Protein AF-0000000080758785 (afdb_homodimer)

InterPro domains:
  IPR012504 Spore protein YabP [PIRSF011576] (9-96)
  IPR012504 Spore protein YabP [TIGR02892] (13-96)
  IPR022476 Spore protein YabP/YqfC [PF07873] (11-83)
  IPR038705 YabP superfamily [G3DSA:2.60.40.2000] (22-78)

Sequence (192 aa):
MVDDKKVQKTGMHSLILENRERLTVTGVVDVESFNDEMVVADTEMGLLIIRGEDLHINKLSVESSELSIEGYIASLEYSDKDGRSKGMSFFAKMFRMVDDKKVQKTGMHSLILENRERLTVTGVVDVESFNDEMVVADTEMGLLIIRGEDLHINKLSVESSELSIEGYIASLEYSDKDGRSKGMSFFAKMFR

Radius of gyration: 20.47 Å; Cα contacts (8 Å, |Δi|>4): 434; chains: 2; bounding box: 55×64×72 Å

pLDDT: mean 80.49, std 25.81, range [27.47, 98.75]

Organism: Acetivibrio thermocellus (strain ATCC 27405 / DSM 1237 / JCM 9322 / NBRC 103400 / NCIMB 10682 / NRRL B-4536 / VPI 7372) (NCBI:txid203119)

Nearest PDB structures (foldseek):
  3ipf-assembly3_B  TM=9.496E-01  e=1.935E-05  Desulfitobacterium hafniense Y51
  3ipf-assembly2_A  TM=9.539E-01  e=3.165E-05  Desulfitobacterium hafniense Y51
  5ked-assembly1_D  TM=3.560E-01  e=6.245E+00  Klebsiella pneumoniae
  5kec-assembly3_A  TM=3.425E-01  e=6.967E+00  Klebsiella pneumoniae
  3ipf-assembly3_B  TM=9.498E-01  e=1.414E-05  Desulfitobacterium hafniense Y51

Foldseek 3Di:
DPPPVVVVCVWDWDWDADPQFKIKTAQWQAWDDDDQAWTWTQGPQAIKIWGAGGKDWDDADNPRRMTMIGHRTDDIDGDHVCVVPPVVPDVPPPVD/DPPPVVPVCVWDWDWDADPQFKIKTAQWQAWDDDDQAWTWTQGPQAIKIWGAGRKDWDDQDNPRRMTMIGHRTDDIDGDHVCVVPCVVPDVPPPVD

Solvent-accessible surface area (backbone atoms only — not comparable to full-atom values): 10345 Å² total; per-residue (Å²): 131,84,77,72,73,69,73,73,71,71,62,67,35,33,39,39,32,42,68,44,38,36,35,40,35,34,26,39,76,46,74,78,48,71,50,43,47,37,37,34,31,36,33,82,86,30,35,36,41,37,33,36,41,66,35,44,78,74,41,77,35,78,91,71,14,33,37,30,37,34,29,43,59,39,33,42,36,56,42,62,73,66,63,69,61,75,68,69,56,75,72,56,62,71,80,102,131,84,78,71,73,68,72,72,72,70,64,67,34,34,40,38,33,43,68,43,38,36,37,40,34,35,25,39,75,44,74,75,48,71,49,43,45,38,37,34,30,34,34,83,85,29,36,36,40,36,33,38,42,68,35,44,78,74,41,77,35,78,90,71,12,32,36,29,38,35,30,43,58,37,34,42,35,55,42,64,73,69,63,70,61,75,71,70,57,77,72,55,62,74,80,102

Structure (mmCIF, N/CA/C/O backbone):
data_AF-0000000080758785-model_v1
#
loop_
_entity.id
_entity.type
_entity.pdbx_description
1 polymer 'Sporulation protein YabP'
#
loop_
_atom_site.group_PDB
_atom_site.id
_atom_site.type_symbol
_atom_site.label_atom_id
_atom_site.label_alt_id
_atom_site.label_comp_id
_atom_site.label_asym_id
_atom_site.label_entity_id
_atom_site.label_seq_id
_atom_site.pdbx_PDB_ins_code
_atom_site.Cartn_x
_atom_site.Cartn_y
_atom_site.Cartn_z
_atom_site.occupancy
_atom_site.B_iso_or_equiv
_atom_site.auth_seq_id
_atom_site.auth_comp_id
_atom_site.auth_asym_id
_atom_site.auth_atom_id
_atom_site.pdbx_PDB_model_num
ATOM 1 N N . MET A 1 1 ? -18.531 -41.312 5.391 1 27.53 1 MET A N 1
ATOM 2 C CA . MET A 1 1 ? -18.219 -40.25 4.438 1 27.53 1 MET A CA 1
ATOM 3 C C . MET A 1 1 ? -17.484 -39.094 5.125 1 27.53 1 MET A C 1
ATOM 5 O O . MET A 1 1 ? -18 -38.531 6.086 1 27.53 1 MET A O 1
ATOM 9 N N . VAL A 1 2 ? -16.172 -39.188 5.27 1 32 2 VAL A N 1
ATOM 10 C CA . VAL A 1 2 ? -15.258 -38.375 6.07 1 32 2 VAL A CA 1
ATOM 11 C C . VAL A 1 2 ? -15.359 -36.906 5.625 1 32 2 VAL A C 1
ATOM 13 O O . VAL A 1 2 ? -15.156 -36.594 4.449 1 32 2 VAL A O 1
ATOM 16 N N . ASP A 1 3 ? -16.297 -36.125 6.141 1 32.41 3 ASP A N 1
ATOM 17 C CA . ASP A 1 3 ? -16.547 -34.688 5.973 1 32.41 3 ASP A CA 1
ATOM 18 C C . ASP A 1 3 ? -15.242 -33.906 6.039 1 32.41 3 ASP A C 1
ATOM 20 O O . ASP A 1 3 ? -14.648 -33.75 7.109 1 32.41 3 ASP A O 1
ATOM 24 N N . ASP A 1 4 ? -14.305 -34.188 5.148 1 30.8 4 ASP A N 1
ATOM 25 C CA . ASP A 1 4 ? -13.117 -33.344 4.992 1 30.8 4 ASP A CA 1
ATOM 26 C C . ASP A 1 4 ? -13.5 -31.859 4.996 1 30.8 4 ASP A C 1
ATOM 28 O O . ASP A 1 4 ? -14.156 -31.375 4.074 1 30.8 4 ASP A O 1
ATOM 32 N N . LYS A 1 5 ? -14.086 -31.312 6.027 1 34.31 5 LYS A N 1
ATOM 33 C CA . LYS A 1 5 ? -14.188 -29.875 6.223 1 34.31 5 LYS A CA 1
ATOM 34 C C . LYS A 1 5 ? -12.938 -29.156 5.715 1 34.31 5 LYS A C 1
ATOM 36 O O . LYS A 1 5 ? -11.867 -29.281 6.305 1 34.31 5 LYS A O 1
ATOM 41 N N . LYS A 1 6 ? -12.648 -29.234 4.43 1 34.62 6 LYS A N 1
ATOM 42 C CA . LYS A 1 6 ? -11.625 -28.391 3.83 1 34.62 6 LYS A CA 1
ATOM 43 C C . LYS A 1 6 ? -11.609 -27 4.477 1 34.62 6 LYS A C 1
ATOM 45 O O . LYS A 1 6 ? -12.648 -26.344 4.547 1 34.62 6 LYS A O 1
ATOM 50 N N . VAL A 1 7 ? -10.953 -26.844 5.566 1 36.47 7 VAL A N 1
ATOM 51 C CA . VAL A 1 7 ? -10.664 -25.531 6.125 1 36.47 7 VAL A CA 1
ATOM 52 C C . VAL A 1 7 ? -10.531 -24.516 5 1 36.47 7 VAL A C 1
ATOM 54 O O . VAL A 1 7 ? -9.656 -24.625 4.145 1 36.47 7 VAL A O 1
ATOM 57 N N . GLN A 1 8 ? -11.555 -24.312 4.211 1 38.81 8 GLN A N 1
ATOM 58 C CA . GLN A 1 8 ? -11.5 -23.156 3.318 1 38.81 8 GLN A CA 1
ATOM 59 C C . GLN A 1 8 ? -10.594 -22.062 3.885 1 38.81 8 GLN A C 1
ATOM 61 O O . GLN A 1 8 ? -10.914 -21.453 4.91 1 38.81 8 GLN A O 1
ATOM 66 N N . LYS A 1 9 ? -9.375 -22.312 4.168 1 41.84 9 LYS A N 1
ATOM 67 C CA . LYS A 1 9 ? -8.367 -21.344 4.559 1 41.84 9 LYS A CA 1
ATOM 68 C C . LYS A 1 9 ? -8.625 -19.984 3.904 1 41.84 9 LYS A C 1
ATOM 70 O O . LYS A 1 9 ? -8.43 -19.828 2.697 1 41.84 9 LYS A O 1
ATOM 75 N N . THR A 1 10 ? -9.766 -19.484 3.832 1 48.53 10 THR A N 1
ATOM 76 C CA . THR A 1 10 ? -10.156 -18.203 3.273 1 48.53 10 THR A CA 1
ATOM 77 C C . THR A 1 10 ? -9.109 -17.141 3.588 1 48.53 10 THR A C 1
ATOM 79 O O . THR A 1 10 ? -9.109 -16.562 4.68 1 48.53 10 THR A O 1
ATOM 82 N N . GLY A 1 11 ? -7.973 -17.531 3.408 1 59.19 11 GLY A N 1
ATOM 83 C CA . GLY A 1 11 ? -6.922 -16.609 3.816 1 59.19 11 GLY A CA 1
ATOM 84 C C . GLY A 1 11 ? -7.164 -15.18 3.365 1 59.19 11 GLY A C 1
ATOM 85 O O . GLY A 1 11 ? -7.422 -14.938 2.186 1 59.19 11 GLY A O 1
ATOM 86 N N . MET A 1 12 ? -7.559 -14.258 4.242 1 85.88 12 MET A N 1
ATOM 87 C CA . MET A 1 12 ? -7.793 -12.82 4.121 1 85.88 12 MET A CA 1
ATOM 88 C C . MET A 1 12 ? -6.555 -12.109 3.59 1 85.88 12 MET A C 1
ATOM 90 O O . MET A 1 12 ? -5.438 -12.391 4.027 1 85.88 12 MET A O 1
ATOM 94 N N . HIS A 1 13 ? -6.633 -11.516 2.369 1 96.38 13 HIS A N 1
ATOM 95 C CA . HIS A 1 13 ? -5.559 -10.68 1.852 1 96.38 13 HIS A CA 1
ATOM 96 C C . HIS A 1 13 ? -5.457 -9.367 2.633 1 96.38 13 HIS A C 1
ATOM 98 O O . HIS A 1 13 ? -6.469 -8.727 2.908 1 96.38 13 HIS A O 1
ATOM 104 N N . SER A 1 14 ? -4.23 -9.18 3.039 1 98.12 14 SER A N 1
ATOM 105 C CA . SER A 1 14 ? -4.008 -7.906 3.717 1 98.12 14 SER A CA 1
ATOM 106 C C . SER A 1 14 ? -2.582 -7.406 3.498 1 98.12 14 SER A C 1
ATOM 108 O O . SER A 1 14 ? -1.688 -8.188 3.164 1 98.12 14 SER A O 1
ATOM 110 N N . LEU A 1 15 ? -2.404 -6.113 3.531 1 98.62 15 LEU A N 1
ATOM 111 C CA . LEU A 1 15 ? -1.11 -5.438 3.555 1 98.62 15 LEU A CA 1
ATOM 112 C C . LEU A 1 15 ? -0.91 -4.695 4.871 1 98.62 15 LEU A C 1
ATOM 114 O O . LEU A 1 15 ? -1.817 -4.004 5.344 1 98.62 15 LEU A O 1
ATOM 118 N N . ILE A 1 16 ? 0.257 -4.867 5.445 1 98.62 16 ILE A N 1
ATOM 119 C CA . ILE A 1 16 ? 0.665 -4.039 6.574 1 98.62 16 ILE A CA 1
ATOM 120 C C . ILE A 1 16 ? 2.016 -3.393 6.281 1 98.62 16 ILE A C 1
ATOM 122 O O . ILE A 1 16 ? 3.023 -4.086 6.125 1 98.62 16 ILE A O 1
ATOM 126 N N . LEU A 1 17 ? 1.988 -2.125 6.125 1 98.62 17 LEU A N 1
ATOM 127 C CA . LEU A 1 17 ? 3.213 -1.359 5.918 1 98.62 17 LEU A CA 1
ATOM 128 C C . LEU A 1 17 ? 3.549 -0.527 7.152 1 98.62 17 LEU A C 1
ATOM 130 O O . LEU A 1 17 ? 2.715 0.245 7.629 1 98.62 17 LEU A O 1
ATOM 134 N N . GLU A 1 18 ? 4.758 -0.723 7.641 1 97.94 18 GLU A N 1
ATOM 135 C CA . GLU A 1 18 ? 5.211 0.01 8.82 1 97.94 18 GLU A CA 1
ATOM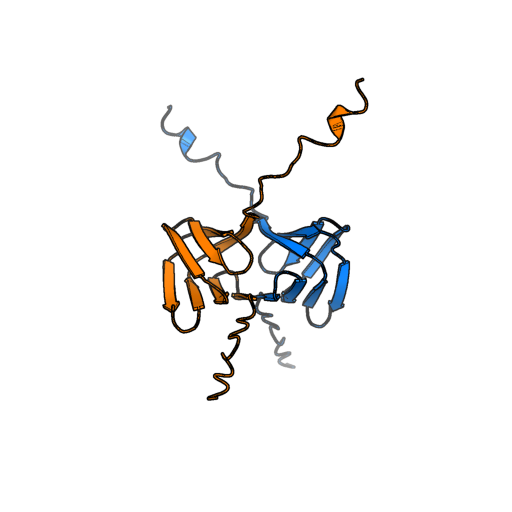 136 C C . GLU A 1 18 ? 6.371 0.941 8.477 1 97.94 18 GLU A C 1
ATOM 138 O O . GLU A 1 18 ? 7.453 0.484 8.109 1 97.94 18 GLU A O 1
ATOM 143 N N . ASN A 1 19 ? 6.16 2.238 8.609 1 96.44 19 ASN A N 1
ATOM 144 C CA . ASN A 1 19 ? 7.141 3.305 8.43 1 96.44 19 ASN A CA 1
ATOM 145 C C . ASN A 1 19 ? 7.801 3.24 7.059 1 96.44 19 ASN A C 1
ATOM 147 O O . ASN A 1 19 ? 8.969 3.598 6.91 1 96.44 19 ASN A O 1
ATOM 151 N N . ARG A 1 20 ? 7.129 2.621 6.16 1 97.56 20 ARG A N 1
ATOM 152 C CA . ARG A 1 20 ? 7.605 2.416 4.797 1 97.56 20 ARG A CA 1
ATOM 153 C C . ARG A 1 20 ? 8.859 1.553 4.777 1 97.56 20 ARG A C 1
ATOM 155 O O . ARG A 1 20 ? 9.633 1.596 3.818 1 97.56 20 ARG A O 1
ATOM 162 N N . GLU A 1 21 ? 9.125 0.8 5.824 1 97.62 21 GLU A N 1
ATOM 163 C CA . GLU A 1 21 ? 10.375 0.047 5.934 1 97.62 21 GLU A CA 1
ATOM 164 C C . GLU A 1 21 ? 10.109 -1.455 5.973 1 97.62 21 GLU A C 1
ATOM 166 O O . GLU A 1 21 ? 11.008 -2.258 5.723 1 97.62 21 GLU A O 1
ATOM 171 N N . ARG A 1 22 ? 9.008 -1.786 6.367 1 98.38 22 ARG A N 1
ATOM 172 C CA . ARG A 1 22 ? 8.625 -3.191 6.477 1 98.38 22 ARG A CA 1
ATOM 173 C C . ARG A 1 22 ? 7.211 -3.42 5.957 1 98.38 22 ARG A C 1
ATOM 175 O O . ARG A 1 22 ? 6.27 -2.762 6.398 1 98.38 22 ARG A O 1
ATOM 182 N N . LEU A 1 23 ? 7.129 -4.363 5.012 1 98.69 23 LEU A N 1
ATOM 183 C CA . LEU A 1 23 ? 5.832 -4.711 4.438 1 98.69 23 LEU A CA 1
ATOM 184 C C . LEU A 1 23 ? 5.516 -6.188 4.664 1 98.69 23 LEU A C 1
ATOM 186 O O . LEU A 1 23 ? 6.367 -7.051 4.434 1 98.69 23 LEU A O 1
ATOM 190 N N . THR A 1 24 ? 4.336 -6.441 5.18 1 98.5 24 THR A N 1
ATOM 191 C CA . THR A 1 24 ? 3.812 -7.797 5.289 1 98.5 24 THR A CA 1
ATOM 192 C C . THR A 1 24 ? 2.588 -7.977 4.395 1 98.5 24 THR A C 1
ATOM 194 O O . THR A 1 24 ? 1.66 -7.168 4.434 1 98.5 24 THR A O 1
ATOM 197 N N . VAL A 1 25 ? 2.662 -8.938 3.562 1 98.25 25 VAL A N 1
ATOM 198 C CA . VAL A 1 25 ? 1.557 -9.258 2.664 1 98.25 25 VAL A CA 1
ATOM 199 C C . VAL A 1 25 ? 1.023 -10.656 2.977 1 98.25 25 VAL A C 1
ATOM 201 O O . VAL A 1 25 ? 1.791 -11.617 3.049 1 98.25 25 VAL A O 1
ATOM 204 N N . THR A 1 26 ? -0.264 -10.766 3.23 1 97.75 26 THR A N 1
ATOM 205 C CA . THR A 1 26 ? -0.878 -12.078 3.389 1 97.75 26 THR A CA 1
ATOM 206 C C . THR A 1 26 ? -1.682 -12.453 2.146 1 97.75 26 THR A C 1
ATOM 208 O O . THR A 1 26 ? -1.981 -11.594 1.312 1 97.75 26 THR A O 1
ATOM 211 N N . GLY A 1 27 ? -2.045 -13.727 2.004 1 96.44 27 GLY A N 1
ATOM 212 C CA . GLY A 1 27 ? -2.764 -14.211 0.835 1 96.44 27 GLY A CA 1
ATOM 213 C C . GLY A 1 27 ? -1.899 -14.273 -0.411 1 96.44 27 GLY A C 1
ATOM 214 O O . GLY A 1 27 ? -2.391 -14.062 -1.523 1 96.44 27 GLY A O 1
ATOM 215 N N . VAL A 1 28 ? -0.621 -14.398 -0.174 1 96.75 28 VAL A N 1
ATOM 216 C CA . VAL A 1 28 ? 0.314 -14.492 -1.29 1 96.75 28 VAL A CA 1
ATOM 217 C C . VAL A 1 28 ? 0.324 -15.922 -1.837 1 96.75 28 VAL A C 1
ATOM 219 O O . VAL A 1 28 ? 0.439 -16.875 -1.076 1 96.75 28 VAL A O 1
ATOM 222 N N . VAL A 1 29 ? 0.122 -16.016 -3.123 1 94.12 29 VAL A N 1
ATOM 223 C CA . VAL A 1 29 ? 0.137 -17.312 -3.811 1 94.12 29 VAL A CA 1
ATOM 224 C C . VAL A 1 29 ? 1.562 -17.656 -4.242 1 94.12 29 VAL A C 1
ATOM 226 O O . VAL A 1 29 ? 2.029 -18.766 -4.035 1 94.12 29 VAL A O 1
ATOM 229 N N . ASP A 1 30 ? 2.23 -16.656 -4.824 1 94.81 30 ASP A N 1
ATOM 230 C CA . ASP A 1 30 ? 3.59 -16.859 -5.316 1 94.81 30 ASP A CA 1
ATOM 231 C C . ASP A 1 30 ? 4.289 -15.523 -5.559 1 94.81 30 ASP A C 1
ATOM 233 O O . ASP A 1 30 ? 3.639 -14.484 -5.656 1 94.81 30 ASP A O 1
ATOM 237 N N . VAL A 1 31 ? 5.602 -15.586 -5.547 1 97.62 31 VAL A N 1
ATOM 238 C CA . VAL A 1 31 ? 6.387 -14.422 -5.941 1 97.62 31 VAL A CA 1
ATOM 239 C C . VAL A 1 31 ? 6.891 -14.594 -7.375 1 97.62 31 VAL A C 1
ATOM 241 O O . VAL A 1 31 ? 7.676 -15.508 -7.652 1 97.62 31 VAL A O 1
ATOM 244 N N . GLU A 1 32 ? 6.469 -13.773 -8.234 1 96.44 32 GLU A N 1
ATOM 245 C CA . GLU A 1 32 ? 6.793 -13.906 -9.648 1 96.44 32 GLU A CA 1
ATOM 246 C C . GLU A 1 32 ? 8.211 -13.422 -9.938 1 96.44 32 GLU A C 1
ATOM 248 O O . GLU A 1 32 ? 8.938 -14.047 -10.711 1 96.44 32 GLU A O 1
ATOM 253 N N . SER A 1 33 ? 8.602 -12.297 -9.406 1 97.69 33 SER A N 1
ATOM 254 C CA . SER A 1 33 ? 9.922 -11.719 -9.609 1 97.69 33 SER A CA 1
ATOM 255 C C . SER A 1 33 ? 10.25 -10.68 -8.539 1 97.69 33 SER A C 1
ATOM 257 O O . SER A 1 33 ? 9.344 -10.133 -7.91 1 97.69 33 SER A O 1
ATOM 259 N N . PHE A 1 34 ? 11.516 -10.555 -8.211 1 97.38 34 PHE A N 1
ATOM 260 C CA . PHE A 1 34 ? 11.914 -9.516 -7.277 1 97.38 34 PHE A CA 1
ATOM 261 C C . PHE A 1 34 ? 13.367 -9.117 -7.504 1 97.38 34 PHE A C 1
ATOM 263 O O . PHE A 1 34 ? 14.18 -9.922 -7.961 1 97.38 34 PHE A O 1
ATOM 270 N N . ASN A 1 35 ? 13.633 -7.879 -7.34 1 98.31 35 ASN A N 1
ATOM 271 C CA . ASN A 1 35 ? 14.953 -7.266 -7.215 1 98.31 35 ASN A CA 1
ATOM 272 C C . ASN A 1 35 ? 14.969 -6.168 -6.152 1 98.31 35 ASN A C 1
ATOM 274 O O . ASN A 1 35 ? 14.016 -6.035 -5.379 1 98.31 35 ASN A O 1
ATOM 278 N N . ASP A 1 36 ? 16.016 -5.445 -6.164 1 98 36 ASP A N 1
ATOM 279 C CA . ASP A 1 36 ? 16.125 -4.496 -5.059 1 98 36 ASP A CA 1
ATOM 280 C C . ASP A 1 36 ? 15.273 -3.258 -5.309 1 98 36 ASP A C 1
ATOM 282 O O . ASP A 1 36 ? 15.195 -2.371 -4.457 1 98 36 ASP A O 1
ATOM 286 N N . GLU A 1 37 ? 14.531 -3.174 -6.414 1 98.5 37 GLU A N 1
ATOM 287 C CA . GLU A 1 37 ? 13.711 -2 -6.703 1 98.5 37 GLU A CA 1
ATOM 288 C C . GLU A 1 37 ? 12.242 -2.381 -6.879 1 98.5 37 GLU A C 1
ATOM 290 O O . GLU A 1 37 ? 11.367 -1.518 -6.848 1 98.5 37 GLU A O 1
ATOM 295 N N . MET A 1 38 ? 12.008 -3.68 -7.098 1 98.69 38 MET A N 1
ATOM 296 C CA . MET A 1 38 ? 10.641 -4.086 -7.418 1 98.69 38 MET A CA 1
ATOM 297 C C . MET A 1 38 ? 10.391 -5.531 -7 1 98.69 38 MET A C 1
ATOM 299 O O . MET A 1 38 ? 11.234 -6.398 -7.219 1 98.69 38 MET A O 1
ATOM 303 N N . VAL A 1 39 ? 9.211 -5.859 -6.418 1 98.62 39 VAL A N 1
ATOM 304 C CA . VAL A 1 39 ? 8.703 -7.199 -6.16 1 98.62 39 VAL A CA 1
ATOM 305 C C . VAL A 1 39 ? 7.344 -7.375 -6.836 1 98.62 39 VAL A C 1
ATOM 307 O O . VAL A 1 39 ? 6.465 -6.52 -6.707 1 98.62 39 VAL A O 1
ATOM 310 N N . VAL A 1 40 ? 7.203 -8.422 -7.59 1 98.31 40 VAL A N 1
ATOM 311 C CA . VAL A 1 40 ? 5.926 -8.781 -8.195 1 98.31 40 VAL A CA 1
ATOM 312 C C . VAL A 1 40 ? 5.395 -10.062 -7.551 1 98.31 40 VAL A C 1
ATOM 314 O O . VAL A 1 40 ? 5.984 -11.133 -7.715 1 98.31 40 VAL A O 1
ATOM 317 N N . ALA A 1 41 ? 4.344 -9.922 -6.887 1 97.69 41 ALA A N 1
ATOM 318 C CA . ALA A 1 41 ? 3.766 -11.047 -6.152 1 97.69 41 ALA A CA 1
ATOM 319 C C . ALA A 1 41 ? 2.357 -11.359 -6.645 1 97.69 41 ALA A C 1
ATOM 321 O O . ALA A 1 41 ? 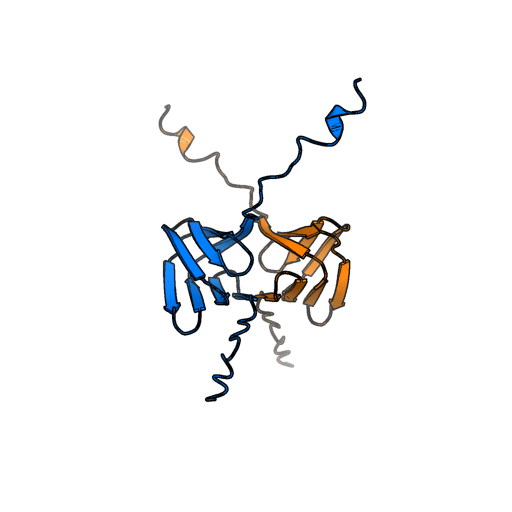1.546 -10.445 -6.844 1 97.69 41 ALA A O 1
ATOM 322 N N . ASP A 1 42 ? 2.121 -12.578 -6.902 1 96.12 42 ASP A N 1
ATOM 323 C CA . ASP A 1 42 ? 0.765 -13.055 -7.156 1 96.12 42 ASP A CA 1
ATOM 324 C C . ASP A 1 42 ? 0.003 -13.273 -5.852 1 96.12 42 ASP A C 1
ATOM 326 O O . ASP A 1 42 ? 0.446 -14.031 -4.984 1 96.12 42 ASP A O 1
ATOM 330 N N . THR A 1 43 ? -1.13 -12.57 -5.711 1 96.25 43 THR A N 1
ATOM 331 C CA . THR A 1 43 ? -1.932 -12.703 -4.5 1 96.25 43 THR A CA 1
ATOM 332 C C . THR A 1 43 ? -3.314 -13.258 -4.824 1 96.25 43 THR A C 1
ATOM 334 O O . THR A 1 43 ? -3.668 -13.414 -5.996 1 96.25 43 THR A O 1
ATOM 337 N N . GLU A 1 44 ? -4.047 -13.523 -3.832 1 93.38 44 GLU A N 1
ATOM 338 C CA . GLU A 1 44 ? -5.418 -14 -4 1 93.38 44 GLU A CA 1
ATOM 339 C C . GLU A 1 44 ? -6.289 -12.945 -4.684 1 93.38 44 GLU A C 1
ATOM 341 O O . GLU A 1 44 ? -7.344 -13.273 -5.23 1 93.38 44 GLU A O 1
ATOM 346 N N . MET A 1 45 ? -5.812 -11.703 -4.656 1 92.69 45 MET A N 1
ATOM 347 C CA . MET A 1 45 ? -6.621 -10.617 -5.211 1 92.69 45 MET A CA 1
ATOM 348 C C . MET A 1 45 ? -5.988 -10.062 -6.48 1 92.69 45 MET A C 1
ATOM 350 O O . MET A 1 45 ? -6.352 -8.977 -6.938 1 92.69 45 MET A O 1
ATOM 354 N N . GLY A 1 46 ? -5.082 -10.695 -7.027 1 92.94 46 GLY A N 1
ATOM 355 C CA . GLY A 1 46 ? -4.418 -10.258 -8.242 1 92.94 46 GLY A CA 1
ATOM 356 C C . GLY A 1 46 ? -2.93 -10.016 -8.062 1 92.94 46 GLY A C 1
ATOM 357 O O . GLY A 1 46 ? -2.371 -10.328 -7.012 1 92.94 46 GLY A O 1
ATOM 358 N N . LEU A 1 47 ? -2.338 -9.578 -9.109 1 97.38 47 LEU A N 1
ATOM 359 C CA . LEU A 1 47 ? -0.91 -9.273 -9.07 1 97.38 47 LEU A CA 1
ATOM 360 C C . LEU A 1 47 ? -0.645 -7.984 -8.305 1 97.38 47 LEU A C 1
ATOM 362 O O . LEU A 1 47 ? -1.309 -6.973 -8.539 1 97.38 47 LEU A O 1
ATOM 366 N N . LEU A 1 48 ? 0.224 -8.07 -7.387 1 97.88 48 LEU A N 1
ATOM 367 C CA . LEU A 1 48 ? 0.659 -6.914 -6.613 1 97.88 48 LEU A CA 1
ATOM 368 C C . LEU A 1 48 ? 2.086 -6.523 -6.98 1 97.88 48 LEU A C 1
ATOM 370 O O . LEU A 1 48 ? 2.996 -7.355 -6.93 1 97.88 48 LEU A O 1
ATOM 374 N N . ILE A 1 49 ? 2.223 -5.27 -7.402 1 98.69 49 ILE A N 1
ATOM 375 C CA . ILE A 1 49 ? 3.537 -4.727 -7.723 1 98.69 49 ILE A CA 1
ATOM 376 C C . ILE A 1 49 ? 4.008 -3.811 -6.594 1 98.69 49 ILE A C 1
ATOM 378 O O . ILE A 1 49 ? 3.352 -2.812 -6.281 1 98.69 49 ILE A O 1
ATOM 382 N N . ILE A 1 50 ? 5.113 -4.176 -5.973 1 98.75 50 ILE A N 1
ATOM 383 C CA . ILE A 1 50 ? 5.73 -3.422 -4.887 1 98.75 50 ILE A CA 1
ATOM 384 C C . ILE A 1 50 ? 7.012 -2.754 -5.387 1 98.75 50 ILE A C 1
ATOM 386 O O . ILE A 1 50 ? 7.918 -3.426 -5.879 1 98.75 50 ILE A O 1
ATOM 390 N N . ARG A 1 51 ? 7.039 -1.439 -5.289 1 98.62 51 ARG A N 1
ATOM 391 C CA . ARG A 1 51 ? 8.234 -0.723 -5.715 1 98.62 51 ARG A CA 1
ATOM 392 C C . ARG A 1 51 ? 8.883 0.009 -4.547 1 98.62 51 ARG A C 1
ATOM 394 O O . ARG A 1 51 ? 8.195 0.42 -3.607 1 98.62 51 ARG A O 1
ATOM 401 N N . GLY A 1 52 ? 10.25 0.135 -4.664 1 98.31 52 GLY A N 1
ATOM 402 C CA . GLY A 1 52 ? 10.977 0.839 -3.615 1 98.31 52 GLY A CA 1
ATOM 403 C C . GLY A 1 52 ? 12.484 0.794 -3.793 1 98.31 52 GLY A C 1
ATOM 404 O O . GLY A 1 52 ? 12.977 0.817 -4.922 1 98.31 52 GLY A O 1
ATOM 405 N N . GLU A 1 53 ? 13.094 1.026 -2.699 1 98.06 53 GLU A N 1
ATOM 406 C CA . GLU A 1 53 ? 14.555 1.007 -2.689 1 98.06 53 GLU A CA 1
ATOM 407 C C . GLU A 1 53 ? 15.086 -0.026 -1.7 1 98.06 53 GLU A C 1
ATOM 409 O O . GLU A 1 53 ? 14.539 -0.177 -0.603 1 98.06 53 GLU A O 1
ATOM 414 N N . ASP A 1 54 ? 16.141 -0.73 -2.188 1 98.25 54 ASP A N 1
ATOM 415 C CA . ASP A 1 54 ? 16.828 -1.714 -1.357 1 98.25 54 ASP A CA 1
ATOM 416 C C . ASP A 1 54 ? 15.859 -2.758 -0.817 1 98.25 54 ASP A C 1
ATOM 418 O O . ASP A 1 54 ? 15.906 -3.1 0.366 1 98.25 54 ASP A O 1
ATOM 422 N N . LEU A 1 55 ? 14.992 -3.191 -1.703 1 98.44 55 LEU A N 1
ATOM 423 C CA . LEU A 1 55 ? 13.992 -4.18 -1.307 1 98.44 55 LEU A CA 1
ATOM 424 C C . LEU A 1 55 ? 14.625 -5.562 -1.162 1 98.44 55 LEU A C 1
ATOM 426 O O . LEU A 1 55 ? 15.469 -5.953 -1.973 1 98.44 55 LEU A O 1
ATOM 430 N N . HIS A 1 56 ? 14.305 -6.27 -0.114 1 97.94 56 HIS A N 1
ATOM 431 C CA . HIS A 1 56 ? 14.688 -7.668 0.024 1 97.94 56 HIS A CA 1
ATOM 432 C C . HIS A 1 56 ? 13.641 -8.445 0.824 1 97.94 56 HIS A C 1
ATOM 434 O O . HIS A 1 56 ? 13.016 -7.895 1.729 1 97.94 56 HIS A O 1
ATOM 440 N N . ILE A 1 57 ? 13.508 -9.641 0.443 1 98.19 57 ILE A N 1
ATOM 441 C CA . ILE A 1 57 ? 12.531 -10.516 1.085 1 98.19 57 ILE A CA 1
ATOM 442 C C . ILE A 1 57 ? 13.102 -11.047 2.396 1 98.19 57 ILE A C 1
ATOM 444 O O . ILE A 1 57 ? 14.172 -11.656 2.412 1 98.19 57 ILE A O 1
ATOM 448 N N . ASN A 1 58 ? 12.383 -10.727 3.389 1 97.19 58 ASN A N 1
ATOM 449 C CA . ASN A 1 58 ? 12.789 -11.195 4.707 1 97.19 58 ASN A CA 1
ATOM 450 C C . ASN A 1 58 ? 12.195 -12.57 5.02 1 97.19 58 ASN A C 1
ATOM 452 O O . ASN A 1 58 ? 12.828 -13.383 5.691 1 97.19 58 ASN A O 1
ATOM 456 N N . LYS A 1 59 ? 10.984 -12.75 4.668 1 95.75 59 LYS A N 1
ATOM 457 C CA . LYS A 1 59 ? 10.273 -13.992 4.949 1 95.75 59 LYS A CA 1
ATOM 458 C C . LYS A 1 59 ? 9.273 -14.312 3.844 1 95.75 59 LYS A C 1
ATOM 460 O O . LYS A 1 59 ? 8.547 -13.43 3.383 1 95.75 59 LYS A O 1
ATOM 465 N N . LEU A 1 60 ? 9.297 -15.492 3.375 1 94.38 60 LEU A N 1
ATOM 466 C CA . LEU A 1 60 ? 8.281 -16.062 2.504 1 94.38 60 LEU A CA 1
ATOM 467 C C . LEU A 1 60 ? 7.773 -17.391 3.066 1 94.38 60 LEU A C 1
ATOM 469 O O . LEU A 1 60 ? 8.555 -18.328 3.275 1 94.38 60 LEU A O 1
ATOM 473 N N . SER A 1 61 ? 6.594 -17.391 3.439 1 93.06 61 SER A N 1
ATOM 474 C CA . SER A 1 61 ? 5.984 -18.609 3.953 1 93.06 61 SER A CA 1
ATOM 475 C C . SER A 1 61 ? 4.84 -19.062 3.057 1 93.06 61 SER A C 1
ATOM 477 O O . SER A 1 61 ? 3.789 -18.422 3 1 93.06 61 SER A O 1
ATOM 479 N N . VAL A 1 62 ? 5.023 -20.172 2.477 1 84.94 62 VAL A N 1
ATOM 480 C CA . VAL A 1 62 ? 4 -20.734 1.603 1 84.94 62 VAL A CA 1
ATOM 481 C C . VAL A 1 62 ? 2.854 -21.297 2.443 1 84.94 62 VAL A C 1
ATOM 483 O O . VAL A 1 62 ? 1.685 -21.156 2.08 1 84.94 62 VAL A O 1
ATOM 486 N N . GLU A 1 63 ? 3.191 -21.844 3.658 1 87.19 63 GLU A N 1
ATOM 487 C CA . GLU A 1 63 ? 2.193 -22.438 4.547 1 87.19 63 GLU A CA 1
ATOM 488 C C . GLU A 1 63 ? 1.22 -21.375 5.059 1 87.19 63 GLU A C 1
ATOM 490 O O . GLU A 1 63 ? 0.008 -21.594 5.082 1 87.19 63 GLU A O 1
ATOM 495 N N . SER A 1 64 ? 1.788 -20.25 5.355 1 89.31 64 SER A N 1
ATOM 496 C CA . SER A 1 64 ? 0.928 -19.203 5.871 1 89.31 64 SER A CA 1
ATOM 497 C C . SER A 1 64 ? 0.572 -18.188 4.785 1 89.31 64 SER A C 1
ATOM 499 O O . SER A 1 64 ? -0.139 -17.219 5.039 1 89.31 64 SER A O 1
ATOM 501 N N . SER A 1 65 ? 1.071 -18.406 3.656 1 94.56 65 SER A N 1
ATOM 502 C CA . SER A 1 65 ? 0.831 -17.5 2.539 1 94.56 65 SER A CA 1
ATOM 503 C C . SER A 1 65 ? 1.206 -16.078 2.898 1 94.56 65 SER A C 1
ATOM 505 O O . SER A 1 65 ? 0.439 -15.141 2.643 1 94.56 65 SER A O 1
ATOM 507 N N . GLU A 1 66 ? 2.25 -15.898 3.568 1 96.5 66 GLU A N 1
ATOM 508 C CA . GLU A 1 66 ? 2.707 -14.594 4.039 1 96.5 66 GLU A CA 1
ATOM 509 C C . GLU A 1 66 ? 4.055 -14.227 3.424 1 96.5 66 GLU A C 1
ATOM 511 O O . GLU A 1 66 ? 4.941 -15.07 3.311 1 96.5 66 GLU A O 1
ATOM 516 N N . LEU A 1 67 ? 4.184 -13.039 3.02 1 98.19 67 LEU A N 1
ATOM 517 C CA . LEU A 1 67 ? 5.406 -12.453 2.484 1 98.19 67 LEU A CA 1
ATOM 518 C C . LEU A 1 67 ? 5.801 -11.211 3.277 1 98.19 67 LEU A C 1
ATOM 520 O O . LEU A 1 67 ? 4.969 -10.336 3.527 1 98.19 67 LEU A O 1
ATOM 524 N N . SER A 1 68 ? 7.039 -11.188 3.75 1 98.5 68 SER A N 1
ATOM 525 C CA . SER A 1 68 ? 7.582 -10.016 4.438 1 98.5 68 SER A CA 1
ATOM 526 C C . SER A 1 68 ? 8.727 -9.398 3.646 1 98.5 68 SER A C 1
ATOM 528 O O . SER A 1 68 ? 9.68 -10.086 3.279 1 98.5 68 SER A O 1
ATOM 530 N N . ILE A 1 69 ? 8.617 -8.164 3.4 1 98.69 69 ILE A N 1
ATOM 531 C CA . ILE A 1 69 ? 9.609 -7.426 2.625 1 98.69 69 ILE A CA 1
ATOM 532 C C . ILE A 1 69 ? 10.18 -6.289 3.469 1 98.69 69 ILE A C 1
ATOM 534 O O . ILE A 1 69 ? 9.438 -5.594 4.172 1 98.69 69 ILE A O 1
ATOM 538 N N . GLU A 1 70 ? 11.492 -6.117 3.426 1 98.62 70 GLU A N 1
ATOM 539 C CA . GLU A 1 70 ? 12.164 -4.969 4.027 1 98.62 70 GLU A CA 1
ATOM 540 C C . GLU A 1 70 ? 12.805 -4.086 2.965 1 98.62 70 GLU A C 1
ATOM 542 O O . GLU A 1 70 ? 13.227 -4.578 1.914 1 98.62 70 GLU A O 1
ATOM 547 N N . GLY A 1 71 ? 12.914 -2.857 3.195 1 98.31 71 GLY A N 1
ATOM 548 C CA . GLY A 1 71 ? 13.398 -1.809 2.314 1 98.31 71 GLY A CA 1
ATOM 549 C C . GLY A 1 71 ? 12.602 -0.523 2.42 1 98.31 71 GLY A C 1
ATOM 550 O O . GLY A 1 71 ? 11.828 -0.341 3.367 1 98.31 71 GLY A O 1
ATOM 551 N N . TYR A 1 72 ? 12.852 0.395 1.562 1 97.75 72 TYR A N 1
ATOM 552 C CA . TYR A 1 72 ? 12.07 1.624 1.532 1 97.75 72 TYR A CA 1
ATOM 553 C C . TYR A 1 72 ? 10.977 1.548 0.472 1 97.75 72 TYR A C 1
ATOM 555 O O . TYR A 1 72 ? 11.258 1.658 -0.725 1 97.75 72 TYR A O 1
ATOM 563 N N . ILE A 1 73 ? 9.742 1.381 0.925 1 98.12 73 ILE A N 1
ATOM 564 C CA . ILE A 1 73 ? 8.617 1.137 0.026 1 98.12 73 ILE A CA 1
ATOM 565 C C . ILE A 1 73 ? 8.141 2.457 -0.57 1 98.12 73 ILE A C 1
ATOM 567 O O . ILE A 1 73 ? 7.898 3.424 0.158 1 98.12 73 ILE A O 1
ATOM 571 N N . ALA A 1 74 ? 8.008 2.467 -1.871 1 98.06 74 ALA A N 1
ATOM 572 C CA . ALA A 1 74 ? 7.582 3.68 -2.564 1 98.06 74 ALA A CA 1
ATOM 573 C C . ALA A 1 74 ? 6.137 3.557 -3.045 1 98.06 74 ALA A C 1
ATOM 575 O O . ALA A 1 74 ? 5.371 4.52 -2.979 1 98.06 74 ALA A O 1
ATOM 576 N N . SER A 1 75 ? 5.773 2.342 -3.479 1 98.5 75 SER A N 1
ATOM 577 C CA . SER A 1 75 ? 4.41 2.199 -3.979 1 98.5 75 SER A CA 1
ATOM 578 C C . SER A 1 75 ? 3.953 0.745 -3.934 1 98.5 75 SER A C 1
ATOM 580 O O . SER A 1 75 ? 4.777 -0.171 -3.971 1 98.5 75 SER A O 1
ATOM 582 N N . LEU A 1 76 ? 2.676 0.502 -3.828 1 98.69 76 LEU A N 1
ATOM 583 C CA . LEU A 1 76 ? 1.931 -0.75 -3.912 1 98.69 76 LEU A CA 1
ATOM 584 C C . LEU A 1 76 ? 0.799 -0.642 -4.93 1 98.69 76 LEU A C 1
ATOM 586 O O . LEU A 1 76 ? -0.088 0.204 -4.789 1 98.69 76 LEU A O 1
ATOM 590 N N . GLU A 1 77 ? 0.847 -1.464 -5.957 1 98.56 77 GLU A N 1
ATOM 591 C CA . GLU A 1 77 ? -0.145 -1.346 -7.023 1 98.56 77 GLU A CA 1
ATOM 592 C C . GLU A 1 77 ? -0.684 -2.715 -7.43 1 98.56 77 GLU A C 1
ATOM 594 O O . GLU A 1 77 ? 0.089 -3.629 -7.723 1 98.56 77 GLU A O 1
ATOM 599 N N . TYR A 1 78 ? -2.014 -2.756 -7.438 1 97.88 78 TYR A N 1
ATOM 600 C CA . TYR A 1 78 ? -2.633 -3.986 -7.918 1 97.88 78 TYR A CA 1
ATOM 601 C C . TYR A 1 78 ? -2.865 -3.928 -9.422 1 97.88 78 TYR A C 1
ATOM 603 O O . TYR A 1 78 ? -3.254 -2.887 -9.953 1 97.88 78 TYR A O 1
ATOM 611 N N . SER A 1 79 ? -2.492 -4.949 -10.07 1 92.25 79 SER A N 1
ATOM 612 C CA . SER A 1 79 ? -2.811 -5.117 -11.484 1 92.25 79 SER A CA 1
ATOM 613 C C . SER A 1 79 ? -3.809 -6.254 -11.695 1 92.25 79 SER A C 1
ATOM 615 O O . SER A 1 79 ? -3.559 -7.391 -11.289 1 92.25 79 SER A O 1
ATOM 617 N N . ASP A 1 80 ? -5.125 -5.824 -11.914 1 73.94 80 ASP A N 1
ATOM 618 C CA . ASP A 1 80 ? -6.137 -6.852 -12.133 1 73.94 80 ASP A CA 1
ATOM 619 C C . ASP A 1 80 ? -5.789 -7.723 -13.344 1 73.94 80 ASP A C 1
ATOM 621 O O . ASP A 1 80 ? -5.172 -7.25 -14.297 1 73.94 80 ASP A O 1
ATOM 625 N N . LYS A 1 81 ? -5.426 -8.875 -13.133 1 56.44 81 LYS A N 1
ATOM 626 C CA . LYS A 1 81 ? -5.172 -9.758 -14.266 1 56.44 81 LYS A CA 1
ATOM 627 C C . LYS A 1 81 ? -6.105 -9.438 -15.43 1 56.44 81 LYS A C 1
ATOM 629 O O . LYS A 1 81 ? -5.715 -9.555 -16.594 1 56.44 81 LYS A O 1
ATOM 634 N N . ASP A 1 82 ? -7.285 -9.242 -15.031 1 49.75 82 ASP A N 1
ATOM 635 C CA . ASP A 1 82 ? -8.219 -9.188 -16.156 1 49.75 82 ASP A CA 1
ATOM 636 C C . ASP A 1 82 ? -8.047 -7.902 -16.953 1 49.75 82 ASP A C 1
ATOM 638 O O . ASP A 1 82 ? -8.844 -6.969 -16.828 1 49.75 82 ASP A O 1
ATOM 642 N N . GLY A 1 83 ? -6.977 -7.332 -16.797 1 41.91 83 GLY A N 1
ATOM 643 C CA . GLY A 1 83 ? -6.867 -6.273 -17.781 1 41.91 83 GLY A CA 1
ATOM 644 C C . GLY A 1 83 ? -7.508 -6.633 -19.109 1 41.91 83 GLY A C 1
ATOM 645 O O . GLY A 1 83 ? -7.215 -6.012 -20.141 1 41.91 83 GLY A O 1
ATOM 646 N N . ARG A 1 84 ? -7.914 -7.824 -19.266 1 39.62 84 ARG A N 1
ATOM 647 C CA . ARG A 1 84 ? -8.633 -7.895 -20.531 1 39.62 84 ARG A CA 1
ATOM 648 C C . ARG A 1 84 ? -9.82 -6.941 -20.531 1 39.62 84 ARG A C 1
ATOM 650 O O . ARG A 1 84 ? -10.867 -7.242 -19.953 1 39.62 84 ARG A O 1
ATOM 657 N N . SER A 1 85 ? -9.68 -5.82 -20.031 1 36.41 85 SER A N 1
ATOM 658 C CA . SER A 1 85 ? -10.734 -4.84 -20.25 1 36.41 85 SER A CA 1
ATOM 659 C C . SER A 1 85 ? -11.281 -4.938 -21.672 1 36.41 85 SER A C 1
ATOM 661 O O . SER A 1 85 ? -10.516 -5.004 -22.641 1 36.41 85 SER A O 1
ATOM 663 N N . LYS A 1 86 ? -12.43 -5.547 -21.859 1 38.41 86 LYS A N 1
ATOM 664 C CA . LYS A 1 86 ? -13.367 -5.336 -22.969 1 38.41 86 LYS A CA 1
ATOM 665 C C . LYS A 1 86 ? -13.492 -3.855 -23.312 1 38.41 86 LYS A C 1
ATOM 667 O O . LYS A 1 86 ? -14.273 -3.129 -22.688 1 38.41 86 LYS A O 1
ATOM 672 N N . GLY A 1 87 ? -12.586 -3.1 -23.031 1 37.94 87 GLY A N 1
ATOM 673 C CA . GLY A 1 87 ? -12.641 -1.735 -23.531 1 37.94 87 GLY A CA 1
ATOM 674 C C . GLY A 1 87 ? -13.133 -1.646 -24.969 1 37.94 87 GLY A C 1
ATOM 675 O O . GLY A 1 87 ? -13.055 -0.586 -25.594 1 37.94 87 GLY A O 1
ATOM 676 N N . MET A 1 88 ? -13.016 -2.744 -25.609 1 36.5 88 MET A N 1
ATOM 677 C CA . MET A 1 88 ? -13.414 -2.545 -27 1 36.5 88 MET A CA 1
ATOM 678 C C . MET A 1 88 ? -14.867 -2.113 -27.094 1 36.5 88 MET A C 1
ATOM 680 O O . MET A 1 88 ? -15.359 -1.81 -28.188 1 36.5 88 MET A O 1
ATOM 684 N N . SER A 1 89 ? -15.633 -2.438 -26.016 1 39.84 89 SER A N 1
ATOM 685 C CA . SER A 1 89 ? -17.031 -2.559 -26.406 1 39.84 89 SER A CA 1
ATOM 686 C C . SER A 1 89 ? -17.641 -1.196 -26.734 1 39.84 89 SER A C 1
ATOM 688 O O . SER A 1 89 ? -18.344 -1.043 -27.734 1 39.84 89 SER A O 1
ATOM 690 N N . PHE A 1 90 ? -17.672 -0.223 -25.703 1 42.34 90 PHE A N 1
ATOM 691 C CA . PHE A 1 90 ? -18.797 0.7 -25.766 1 42.34 90 PHE A CA 1
ATOM 692 C C . PHE A 1 90 ? -18.578 1.751 -26.844 1 42.34 90 PHE A C 1
ATOM 694 O O . PHE A 1 90 ? -19.453 2.59 -27.094 1 42.34 90 PHE A O 1
ATOM 701 N N . PHE A 1 91 ? -17.328 2.018 -27.062 1 39.69 91 PHE A N 1
ATOM 702 C CA . PHE A 1 91 ? -17.234 3.195 -27.922 1 39.69 91 PHE A CA 1
ATOM 703 C C . PHE A 1 91 ? -17.656 2.861 -29.344 1 39.69 91 PHE A C 1
ATOM 705 O O . PHE A 1 91 ? -17.5 3.682 -30.25 1 39.69 91 PHE A O 1
ATOM 712 N N . ALA A 1 92 ? -17.688 1.601 -29.516 1 38.72 92 ALA A N 1
ATOM 713 C CA . ALA A 1 92 ? -17.938 1.243 -30.906 1 38.72 92 ALA A CA 1
ATOM 714 C C . ALA A 1 92 ? -19.297 1.753 -31.375 1 38.72 92 ALA A C 1
ATOM 716 O O . ALA A 1 92 ? -19.5 2.023 -32.562 1 38.72 92 ALA A O 1
ATOM 717 N N . LYS A 1 93 ? -20.219 1.76 -30.406 1 43.16 93 LYS A N 1
ATOM 718 C CA . LYS A 1 93 ? -21.547 1.804 -31 1 43.16 93 LYS A CA 1
ATOM 719 C C . LYS A 1 93 ? -21.859 3.186 -31.578 1 43.16 93 LYS A C 1
ATOM 721 O O . LYS A 1 93 ? -22.672 3.32 -32.5 1 43.16 93 LYS A O 1
ATOM 726 N N . MET A 1 94 ? -21.328 4.285 -30.906 1 44.28 94 MET A N 1
ATOM 727 C CA . MET A 1 94 ? -21.953 5.547 -31.281 1 44.28 94 MET A CA 1
ATOM 728 C C . MET A 1 94 ? -21.516 5.977 -32.688 1 44.28 94 MET A C 1
ATOM 730 O O . MET A 1 94 ? -22.172 6.805 -33.312 1 44.28 94 MET A O 1
ATOM 734 N N . PHE A 1 95 ? -20.297 5.562 -33.125 1 44.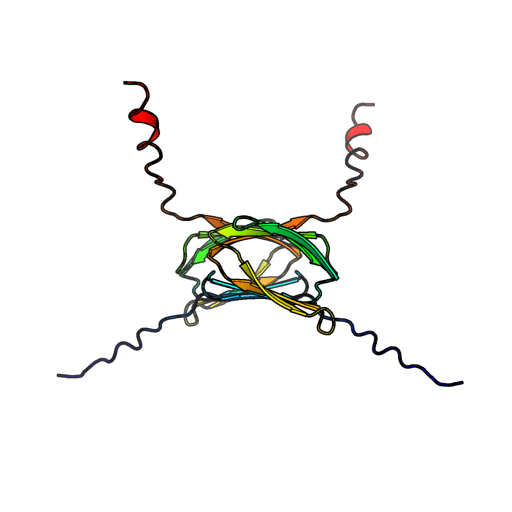44 95 PHE A N 1
ATOM 735 C CA . PHE A 1 95 ? -19.953 6.098 -34.438 1 44.44 95 PHE A CA 1
ATOM 736 C C . PHE A 1 95 ? -20.562 5.258 -35.562 1 44.44 95 PHE A C 1
ATOM 738 O O . PHE A 1 95 ? -20.172 5.383 -36.719 1 44.44 95 PHE A O 1
ATOM 745 N N . ARG A 1 96 ? -21.5 4.418 -35.25 1 36 96 ARG A N 1
ATOM 746 C CA . ARG A 1 96 ? -22.234 3.98 -36.438 1 36 96 ARG A CA 1
ATOM 747 C C . ARG A 1 96 ? -23.281 5.012 -36.844 1 36 96 ARG A C 1
ATOM 749 O O . ARG A 1 96 ? -23.891 5.648 -35.969 1 36 96 ARG A O 1
ATOM 756 N N . MET B 1 1 ? 11.18 23.281 37.438 1 27.47 1 MET B N 1
ATOM 757 C CA . MET B 1 1 ? 11.18 23.312 35.969 1 27.47 1 MET B CA 1
ATOM 758 C C . MET B 1 1 ? 10.43 22.125 35.406 1 27.47 1 MET B C 1
ATOM 760 O O . MET B 1 1 ? 10.75 20.969 35.719 1 27.47 1 MET B O 1
ATOM 764 N N . VAL B 1 2 ? 9.109 22.234 35.219 1 31.44 2 VAL B N 1
ATOM 765 C CA . VAL B 1 2 ? 8.117 21.219 34.906 1 31.44 2 VAL B CA 1
ATOM 766 C C . VAL B 1 2 ? 8.484 20.5 33.594 1 31.44 2 VAL B C 1
ATOM 768 O O . VAL B 1 2 ? 8.688 21.141 32.562 1 31.44 2 VAL B O 1
ATOM 771 N N . ASP B 1 3 ? 9.359 19.5 33.625 1 32.59 3 ASP B N 1
ATOM 772 C CA . ASP B 1 3 ? 9.797 18.594 32.562 1 32.59 3 ASP B CA 1
ATOM 773 C C . ASP B 1 3 ? 8.625 18.125 31.719 1 32.59 3 ASP B C 1
ATOM 775 O O . ASP B 1 3 ? 7.785 17.344 32.188 1 32.59 3 ASP B O 1
ATOM 779 N N . ASP B 1 4 ? 7.918 19.062 31.078 1 30.28 4 ASP B N 1
ATOM 780 C CA . ASP B 1 4 ? 6.918 18.719 30.078 1 30.28 4 ASP B CA 1
ATOM 781 C C . ASP B 1 4 ? 7.43 17.625 29.141 1 30.28 4 ASP B C 1
ATOM 783 O O . ASP B 1 4 ? 8.367 17.844 28.375 1 30.28 4 ASP B O 1
ATOM 787 N N . LYS B 1 5 ? 7.777 16.453 29.594 1 34.31 5 LYS B N 1
ATOM 788 C CA . LYS B 1 5 ? 7.984 15.289 28.75 1 34.31 5 LYS B CA 1
ATOM 789 C C . LYS B 1 5 ? 7.012 15.289 27.562 1 34.31 5 LYS B C 1
ATOM 791 O O . LYS B 1 5 ? 5.805 15.102 27.75 1 34.31 5 LYS B O 1
ATOM 796 N N . LYS B 1 6 ? 7.094 16.266 26.688 1 34.53 6 LYS B N 1
ATOM 797 C CA . LYS B 1 6 ? 6.375 16.219 25.422 1 34.53 6 LYS B CA 1
ATOM 798 C C . LYS B 1 6 ? 6.301 14.789 24.891 1 34.53 6 LYS B C 1
ATOM 800 O O . LYS B 1 6 ? 7.324 14.109 24.766 1 34.53 6 LYS B O 1
ATOM 805 N N . VAL B 1 7 ? 5.348 14.047 25.297 1 36.47 7 VAL B N 1
ATOM 806 C CA . VAL B 1 7 ? 5.023 12.766 24.688 1 36.47 7 VAL B CA 1
ATOM 807 C C . VAL B 1 7 ? 5.367 12.812 23.188 1 36.47 7 VAL B C 1
ATOM 809 O O . VAL B 1 7 ? 4.789 13.602 22.438 1 36.47 7 VAL B O 1
ATOM 812 N N . GLN B 1 8 ? 6.605 13.047 22.844 1 38.75 8 GLN B N 1
ATOM 813 C CA . GLN B 1 8 ? 6.953 12.844 21.438 1 38.75 8 GLN B CA 1
ATOM 814 C C . GLN B 1 8 ? 6.027 11.828 20.781 1 38.75 8 GLN B C 1
ATOM 816 O O . GLN B 1 8 ? 6.059 10.641 21.125 1 38.75 8 GLN B O 1
ATOM 821 N N . LYS B 1 9 ? 4.77 12.047 20.766 1 41.81 9 LYS B N 1
ATOM 822 C CA . LYS B 1 9 ? 3.785 11.266 20.016 1 41.81 9 LYS B CA 1
ATOM 823 C C . LYS B 1 9 ? 4.395 10.672 18.75 1 41.81 9 LYS B C 1
ATOM 825 O O . LYS B 1 9 ? 4.652 11.391 17.781 1 41.81 9 LYS B O 1
ATOM 830 N N . THR B 1 10 ? 5.535 10.164 18.703 1 48.47 10 THR B N 1
ATOM 831 C CA . THR B 1 10 ? 6.238 9.539 17.594 1 48.47 10 THR B CA 1
ATOM 832 C C . THR B 1 10 ? 5.273 8.727 16.734 1 48.47 10 THR B C 1
ATOM 834 O O . THR B 1 10 ? 4.961 7.582 17.047 1 48.47 10 THR B O 1
ATOM 837 N N . GLY B 1 11 ? 4.223 9.32 16.531 1 58.97 11 GLY B N 1
ATOM 838 C CA . GLY B 1 11 ? 3.205 8.555 15.828 1 58.97 11 GLY B CA 1
ATOM 839 C C . GLY B 1 11 ? 3.75 7.793 14.633 1 58.97 11 GLY B C 1
ATOM 840 O O . GLY B 1 11 ? 4.387 8.383 13.75 1 58.97 11 GLY B O 1
ATOM 841 N N . MET B 1 12 ? 3.961 6.48 14.703 1 85.75 12 MET B N 1
ATOM 842 C CA . MET B 1 12 ? 4.406 5.492 13.727 1 85.75 12 MET B CA 1
ATOM 843 C C . MET B 1 12 ? 3.482 5.477 12.516 1 85.75 12 MET B C 1
ATOM 845 O O . MET B 1 12 ? 2.258 5.516 12.656 1 85.75 12 MET B O 1
ATOM 849 N N . HIS B 1 13 ? 3.988 5.875 11.32 1 96.31 13 HIS B N 1
ATOM 850 C CA . HIS B 1 13 ? 3.232 5.738 10.078 1 96.31 13 HIS B CA 1
ATOM 851 C C . HIS B 1 13 ? 3.062 4.273 9.695 1 96.31 13 HIS B C 1
ATOM 853 O O . HIS B 1 13 ? 4.02 3.494 9.758 1 96.31 13 HIS B O 1
ATOM 859 N N . SER B 1 14 ? 1.811 4 9.469 1 98.12 14 SER B N 1
ATOM 860 C CA . SER B 1 14 ? 1.552 2.645 8.992 1 98.12 14 SER B CA 1
ATOM 861 C C . SER B 1 14 ? 0.331 2.602 8.078 1 98.12 14 SER B C 1
ATOM 863 O O . SER B 1 14 ? -0.508 3.504 8.117 1 98.12 14 SER B O 1
ATOM 865 N N . LEU B 1 15 ? 0.305 1.659 7.168 1 98.62 15 LEU B N 1
ATOM 866 C CA . LEU B 1 15 ? -0.842 1.313 6.336 1 98.62 15 LEU B CA 1
ATOM 867 C C . LEU B 1 15 ? -1.338 -0.094 6.652 1 98.62 15 LEU B C 1
ATOM 869 O O . LEU B 1 15 ? -0.539 -1.024 6.777 1 98.62 15 LEU B O 1
ATOM 873 N N . ILE B 1 16 ? -2.635 -0.221 6.812 1 98.62 16 ILE B N 1
ATOM 874 C CA . ILE B 1 16 ? -3.26 -1.536 6.891 1 98.62 16 ILE B CA 1
ATOM 875 C C . ILE B 1 16 ? -4.371 -1.64 5.848 1 98.62 16 ILE B C 1
ATOM 877 O O . ILE B 1 16 ? -5.363 -0.91 5.914 1 98.62 16 ILE B O 1
ATOM 881 N N . LEU B 1 17 ? -4.148 -2.455 4.887 1 98.62 17 LEU B N 1
ATOM 882 C CA . LEU B 1 17 ? -5.152 -2.721 3.861 1 98.62 17 LEU B CA 1
ATOM 883 C C . LEU B 1 17 ? -5.742 -4.117 4.023 1 98.62 17 LEU B C 1
ATOM 885 O O . LEU B 1 17 ? -5.004 -5.105 4.078 1 98.62 17 LEU B O 1
ATOM 889 N N . GLU B 1 18 ? -7.055 -4.156 4.117 1 98 18 GLU B N 1
ATOM 890 C CA . GLU B 1 18 ? -7.75 -5.43 4.277 1 98 18 GLU B CA 1
ATOM 891 C C . GLU B 1 18 ? -8.625 -5.734 3.064 1 98 18 GLU B C 1
ATOM 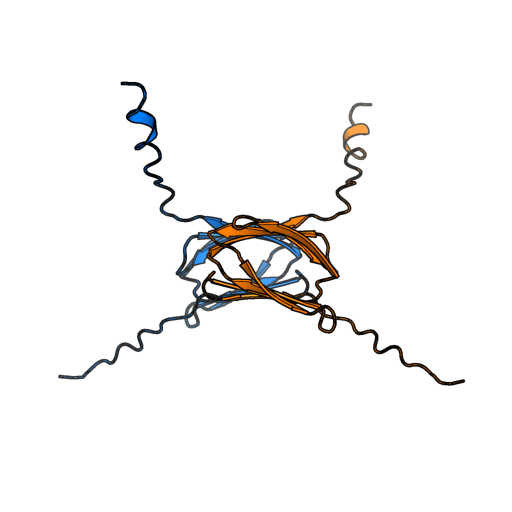893 O O . GLU B 1 18 ? -9.594 -5.02 2.797 1 98 18 GLU B O 1
ATOM 898 N N . ASN B 1 19 ? -8.312 -6.797 2.334 1 96.56 19 ASN B N 1
ATOM 899 C CA . ASN B 1 19 ? -9.055 -7.336 1.197 1 96.56 19 ASN B CA 1
ATOM 900 C C . ASN B 1 19 ? -9.266 -6.281 0.116 1 96.56 19 ASN B C 1
ATOM 902 O O . ASN B 1 19 ? -10.273 -6.309 -0.592 1 96.56 19 ASN B O 1
ATOM 906 N N . ARG B 1 20 ? -8.438 -5.305 0.148 1 97.62 20 ARG B N 1
ATOM 907 C CA . ARG B 1 20 ? -8.5 -4.176 -0.773 1 97.62 20 ARG B CA 1
ATOM 908 C C . ARG B 1 20 ? -9.789 -3.383 -0.586 1 97.62 20 ARG B C 1
ATOM 910 O O . ARG B 1 20 ? -10.234 -2.684 -1.499 1 97.62 20 ARG B O 1
ATOM 917 N N . GLU B 1 21 ? -10.445 -3.508 0.547 1 97.69 21 GLU B N 1
ATOM 918 C CA . GLU B 1 21 ? -11.75 -2.885 0.758 1 97.69 21 GLU B CA 1
ATOM 919 C C . GLU B 1 21 ? -11.695 -1.854 1.882 1 97.69 21 GLU B C 1
ATOM 921 O O . GLU B 1 21 ? -12.57 -0.994 1.987 1 97.69 21 GLU B O 1
ATOM 926 N N . ARG B 1 22 ? -10.805 -2.002 2.703 1 98.38 22 ARG B N 1
ATOM 927 C CA . ARG B 1 22 ? -10.648 -1.104 3.844 1 98.38 22 ARG B CA 1
ATOM 928 C C . ARG B 1 22 ? -9.18 -0.756 4.07 1 98.38 22 ARG B C 1
ATOM 930 O O . ARG B 1 22 ? -8.344 -1.647 4.199 1 98.38 22 ARG B O 1
ATOM 937 N N . LEU B 1 23 ? -8.93 0.55 4.109 1 98.69 23 LEU B N 1
ATOM 938 C CA . LEU B 1 23 ? -7.578 1.036 4.348 1 98.69 23 LEU B CA 1
ATOM 939 C C . LEU B 1 23 ? -7.527 1.913 5.594 1 98.69 23 LEU B C 1
ATOM 941 O O . LEU B 1 23 ? -8.367 2.797 5.77 1 98.69 23 LEU B O 1
ATOM 945 N N . THR B 1 24 ? -6.598 1.6 6.477 1 98.5 24 THR B N 1
ATOM 946 C CA . THR B 1 24 ? -6.297 2.447 7.625 1 98.5 24 THR B CA 1
ATOM 947 C C . THR B 1 24 ? -4.895 3.035 7.512 1 98.5 24 THR B C 1
ATOM 949 O O . THR B 1 24 ? -3.928 2.307 7.27 1 98.5 24 THR B O 1
ATOM 952 N N . VAL B 1 25 ? -4.828 4.309 7.59 1 98.19 25 VAL B N 1
ATOM 953 C CA . VAL B 1 25 ? -3.553 5.016 7.527 1 98.19 25 VAL B CA 1
ATOM 954 C C . VAL B 1 25 ? -3.311 5.758 8.844 1 98.19 25 VAL B C 1
ATOM 956 O O . VAL B 1 25 ? -4.176 6.5 9.312 1 98.19 25 VAL B O 1
ATOM 959 N N . THR B 1 26 ? -2.186 5.508 9.469 1 97.69 26 THR B N 1
ATOM 960 C CA . THR B 1 26 ? -1.812 6.281 10.648 1 97.69 26 THR B CA 1
ATOM 961 C C . THR B 1 26 ? -0.725 7.297 10.305 1 97.69 26 THR B C 1
ATOM 963 O O . THR B 1 26 ? -0.09 7.203 9.25 1 97.69 26 THR B O 1
ATOM 966 N N . GLY B 1 27 ? -0.497 8.273 11.188 1 96.38 27 GLY B N 1
ATOM 967 C CA . GLY B 1 27 ? 0.476 9.328 10.938 1 96.38 27 GLY B CA 1
ATOM 968 C C . GLY B 1 27 ? 0.024 10.32 9.883 1 96.38 27 GLY B C 1
ATOM 969 O O . GLY B 1 27 ? 0.845 10.867 9.148 1 96.38 27 GLY B O 1
ATOM 970 N N . VAL B 1 28 ? -1.281 10.406 9.742 1 96.69 28 VAL B N 1
ATOM 971 C CA . VAL B 1 28 ? -1.843 11.344 8.781 1 96.69 28 VAL B CA 1
ATOM 972 C C . VAL B 1 28 ? -1.862 12.75 9.375 1 96.69 28 VAL B C 1
ATOM 974 O O . VAL B 1 28 ? -2.324 12.945 10.5 1 96.69 28 VAL B O 1
ATOM 977 N N . VAL B 1 29 ? -1.29 13.672 8.648 1 94 29 VAL B N 1
ATOM 978 C CA . VAL B 1 29 ? -1.258 15.07 9.055 1 94 29 VAL B CA 1
ATOM 979 C C . VAL B 1 29 ? -2.518 15.781 8.57 1 94 29 VAL B C 1
ATOM 981 O O . VAL B 1 29 ? -3.162 16.5 9.328 1 94 29 VAL B O 1
ATOM 984 N N . ASP B 1 30 ? -2.838 15.539 7.305 1 94.69 30 ASP B N 1
ATOM 985 C CA . ASP B 1 30 ? -4.004 16.172 6.711 1 94.69 30 ASP B CA 1
ATOM 986 C C . ASP B 1 30 ? -4.43 15.461 5.43 1 94.69 30 ASP B C 1
ATOM 988 O O . ASP B 1 30 ? -3.654 14.695 4.855 1 94.69 30 ASP B O 1
ATOM 992 N N . VAL B 1 31 ? -5.676 15.656 5.074 1 97.56 31 VAL B N 1
ATOM 993 C CA . VAL B 1 31 ? -6.16 15.18 3.783 1 97.56 31 VAL B CA 1
ATOM 994 C C . VAL B 1 31 ? -6.227 16.328 2.791 1 97.56 31 VAL B C 1
ATOM 996 O O . VAL B 1 31 ? -7 17.281 2.975 1 97.56 31 VAL B O 1
ATOM 999 N N . GLU B 1 32 ? -5.461 16.266 1.787 1 96.44 32 GLU B N 1
ATOM 1000 C CA . GLU B 1 32 ? -5.359 17.359 0.828 1 96.44 32 GLU B CA 1
ATOM 1001 C C . GLU B 1 32 ? -6.559 17.391 -0.116 1 96.44 32 GLU B C 1
ATOM 1003 O O . GLU B 1 32 ? -7.098 18.453 -0.423 1 96.44 32 GLU B O 1
ATOM 1008 N N . SER B 1 33 ? -6.941 16.266 -0.657 1 97.62 33 SER B N 1
ATOM 1009 C CA . SER B 1 33 ? -8.07 16.156 -1.579 1 97.62 33 SER B CA 1
ATOM 1010 C C . SER B 1 33 ? -8.57 14.711 -1.657 1 97.62 33 SER B C 1
ATOM 1012 O O . SER B 1 33 ? -7.84 13.773 -1.345 1 97.62 33 SER B O 1
ATOM 1014 N N . PHE B 1 34 ? -9.859 14.547 -1.91 1 97.25 34 PHE B N 1
ATOM 1015 C CA . PHE B 1 34 ? -10.398 13.211 -2.107 1 97.25 34 PHE B CA 1
ATOM 1016 C C . PHE B 1 34 ? -11.656 13.25 -2.965 1 97.25 34 PHE B C 1
ATOM 1018 O O . PHE B 1 34 ? -12.391 14.242 -2.953 1 97.25 34 PHE B O 1
ATOM 1025 N N . ASN B 1 35 ? -11.82 12.273 -3.771 1 98.25 35 ASN B N 1
ATOM 1026 C CA . ASN B 1 35 ? -13.039 11.906 -4.492 1 98.25 35 ASN B CA 1
ATOM 1027 C C . ASN B 1 35 ? -13.234 10.391 -4.531 1 98.25 35 ASN B C 1
ATOM 1029 O O . ASN B 1 35 ? -12.547 9.656 -3.816 1 98.25 35 ASN B O 1
ATOM 1033 N N . ASP B 1 36 ? -14.117 9.992 -5.336 1 98.06 36 ASP B N 1
ATOM 1034 C CA . ASP B 1 36 ? -14.438 8.57 -5.266 1 98.06 36 ASP B CA 1
ATOM 1035 C C . ASP B 1 36 ? -13.406 7.734 -6.02 1 98.06 36 ASP B C 1
ATOM 1037 O O . ASP B 1 36 ? -13.477 6.504 -6.02 1 98.06 36 ASP B O 1
ATOM 1041 N N . GLU B 1 37 ? -12.359 8.336 -6.598 1 98.5 37 GLU B N 1
ATOM 1042 C CA . GLU B 1 37 ? -11.359 7.578 -7.336 1 98.5 37 GLU B CA 1
ATOM 1043 C C . GLU B 1 37 ? -9.961 7.793 -6.754 1 98.5 37 GLU B C 1
ATOM 1045 O O . GLU B 1 37 ? -9.039 7.039 -7.051 1 98.5 37 GLU B O 1
ATOM 1050 N N . MET B 1 38 ? -9.82 8.859 -5.945 1 98.75 38 MET B N 1
ATOM 1051 C CA . MET B 1 38 ? -8.477 9.203 -5.477 1 98.75 38 MET B CA 1
ATOM 1052 C C . MET B 1 38 ? -8.539 9.945 -4.141 1 98.75 38 MET B C 1
ATOM 1054 O O . MET B 1 38 ? -9.383 10.82 -3.955 1 98.75 38 MET B O 1
ATOM 1058 N N . VAL B 1 39 ? -7.656 9.633 -3.178 1 98.62 39 VAL B N 1
ATOM 1059 C CA . VAL B 1 39 ? -7.414 10.367 -1.94 1 98.62 39 VAL B CA 1
ATOM 1060 C C . VAL B 1 39 ? -5.949 10.789 -1.868 1 98.62 39 VAL B C 1
ATOM 1062 O O . VAL B 1 39 ? -5.051 9.977 -2.096 1 98.62 39 VAL B O 1
ATOM 1065 N N . VAL B 1 40 ? -5.715 12.039 -1.632 1 98.25 40 VAL B N 1
ATOM 1066 C CA . VAL B 1 40 ? -4.367 12.555 -1.41 1 98.25 40 VAL B CA 1
ATOM 1067 C C . VAL B 1 40 ? -4.215 12.992 0.046 1 98.25 40 VAL B C 1
ATOM 1069 O O . VAL B 1 40 ? -4.852 13.953 0.484 1 98.25 40 VAL B O 1
ATOM 1072 N N . ALA B 1 41 ? -3.396 12.305 0.712 1 97.62 41 ALA B N 1
ATOM 1073 C CA . ALA B 1 41 ? -3.209 12.547 2.139 1 97.62 41 ALA B CA 1
ATOM 1074 C C . ALA B 1 41 ? -1.764 12.938 2.443 1 97.62 41 ALA B C 1
ATOM 1076 O O . ALA B 1 41 ? -0.828 12.32 1.932 1 97.62 41 ALA B O 1
ATOM 1077 N N . ASP B 1 42 ? -1.615 13.969 3.184 1 96 42 ASP B N 1
ATOM 1078 C CA . ASP B 1 42 ? -0.313 14.32 3.74 1 96 42 ASP B CA 1
ATOM 1079 C C . ASP B 1 42 ? -0.011 13.5 4.992 1 96 42 ASP B C 1
ATOM 1081 O O . ASP B 1 42 ? -0.782 13.516 5.953 1 96 42 ASP B O 1
ATOM 1085 N N . THR B 1 43 ? 1.108 12.766 4.949 1 96.12 43 THR B N 1
ATOM 1086 C CA . THR B 1 43 ? 1.489 11.938 6.094 1 96.12 43 THR B CA 1
ATOM 1087 C C . THR B 1 43 ? 2.826 12.398 6.668 1 96.12 43 THR B C 1
ATOM 1089 O O . THR B 1 43 ? 3.488 13.266 6.098 1 96.12 43 THR B O 1
ATOM 1092 N N . GLU B 1 44 ? 3.182 11.828 7.738 1 93.19 44 GLU B N 1
ATOM 1093 C CA . GLU B 1 44 ? 4.469 12.125 8.359 1 93.19 44 GLU B CA 1
ATOM 1094 C C . GLU B 1 44 ? 5.625 11.719 7.449 1 93.19 44 GLU B C 1
ATOM 1096 O O . GLU B 1 44 ? 6.754 12.195 7.621 1 93.19 44 GLU B O 1
ATOM 1101 N N . MET B 1 45 ? 5.312 10.859 6.477 1 92.44 45 MET B N 1
ATOM 1102 C CA . MET B 1 45 ? 6.375 10.344 5.617 1 92.44 45 MET B CA 1
ATOM 1103 C C . MET B 1 45 ? 6.227 10.875 4.195 1 92.44 45 MET B C 1
ATOM 1105 O O . MET B 1 45 ? 6.836 10.352 3.264 1 92.44 45 MET B O 1
ATOM 1109 N N . GLY B 1 46 ? 5.465 11.805 3.984 1 92.81 46 GLY B N 1
ATOM 1110 C CA . GLY B 1 46 ? 5.258 12.391 2.666 1 92.81 46 GLY B CA 1
ATOM 1111 C C . GLY B 1 46 ? 3.826 12.281 2.184 1 92.81 46 GLY B C 1
ATOM 1112 O O . GLY B 1 46 ? 2.941 11.867 2.938 1 92.81 46 GLY B O 1
ATOM 1113 N N . LEU B 1 47 ? 3.635 12.727 0.994 1 97.31 47 LEU B N 1
ATOM 1114 C CA . LEU B 1 47 ? 2.309 12.656 0.39 1 97.31 47 LEU B CA 1
ATOM 1115 C C . LEU B 1 47 ? 1.985 11.234 -0.048 1 97.31 47 LEU B C 1
ATOM 1117 O O . LEU B 1 47 ? 2.805 10.57 -0.694 1 97.31 47 LEU B O 1
ATOM 1121 N N . LEU B 1 48 ? 0.879 10.781 0.371 1 97.88 48 LEU B N 1
ATOM 1122 C CA . LEU B 1 48 ? 0.376 9.469 -0.027 1 97.88 48 LEU B CA 1
ATOM 1123 C C . LEU B 1 48 ? -0.816 9.609 -0.968 1 97.88 48 LEU B C 1
ATOM 1125 O O . LEU B 1 48 ? -1.791 10.289 -0.646 1 97.88 48 LEU B O 1
ATOM 1129 N N . ILE B 1 49 ? -0.675 9.008 -2.133 1 98.69 49 ILE B N 1
ATOM 1130 C CA . ILE B 1 49 ? -1.757 8.984 -3.111 1 98.69 49 ILE B CA 1
ATOM 1131 C C . ILE B 1 49 ? -2.43 7.617 -3.111 1 98.69 49 ILE B C 1
ATOM 1133 O O . ILE B 1 49 ? -1.781 6.602 -3.379 1 98.69 49 ILE B O 1
ATOM 1137 N N . ILE B 1 50 ? -3.701 7.598 -2.779 1 98.75 50 ILE B N 1
ATOM 1138 C CA . ILE B 1 50 ? -4.52 6.395 -2.746 1 98.75 50 ILE B CA 1
ATOM 1139 C C . ILE B 1 50 ? -5.5 6.398 -3.918 1 98.75 50 ILE B C 1
ATOM 1141 O O . ILE B 1 50 ? -6.293 7.332 -4.066 1 98.75 50 ILE B O 1
ATOM 1145 N N . ARG B 1 51 ? -5.395 5.391 -4.758 1 98.62 51 ARG B N 1
ATOM 1146 C CA . ARG B 1 51 ? -6.309 5.309 -5.895 1 98.62 51 ARG B CA 1
ATOM 1147 C C . ARG B 1 51 ? -7.18 4.059 -5.801 1 98.62 51 ARG B C 1
ATOM 1149 O O . ARG B 1 51 ? -6.758 3.039 -5.254 1 98.62 51 ARG B O 1
ATOM 1156 N N . GLY B 1 52 ? -8.43 4.211 -6.375 1 98.38 52 GLY B N 1
ATOM 1157 C CA . GLY B 1 52 ? -9.344 3.076 -6.371 1 98.38 52 GLY B CA 1
ATOM 1158 C C . GLY B 1 52 ? -10.719 3.416 -6.906 1 98.38 52 GLY B C 1
ATOM 1159 O O . GLY B 1 52 ? -10.852 4.23 -7.824 1 98.38 52 GLY B O 1
ATOM 1160 N N . GLU B 1 53 ? -11.602 2.588 -6.523 1 98.06 53 GLU B N 1
ATOM 1161 C CA . GLU B 1 53 ? -12.984 2.777 -6.941 1 98.06 53 GLU B CA 1
ATOM 1162 C C . GLU B 1 53 ? -13.914 2.922 -5.734 1 98.06 53 GLU B C 1
ATOM 1164 O O . GLU B 1 53 ? -13.75 2.221 -4.734 1 98.06 53 GLU B O 1
ATOM 1169 N N . ASP B 1 54 ? -14.867 3.887 -5.898 1 98.31 54 ASP B N 1
ATOM 1170 C CA . ASP B 1 54 ? -15.891 4.121 -4.883 1 98.31 54 ASP B CA 1
ATOM 1171 C C . ASP B 1 54 ? -15.258 4.391 -3.52 1 98.31 54 ASP B C 1
ATOM 1173 O O . ASP B 1 54 ? -15.688 3.836 -2.508 1 98.31 54 ASP B O 1
ATOM 1177 N N . LEU B 1 55 ? -14.219 5.207 -3.559 1 98.44 55 LEU B N 1
ATOM 1178 C CA . LEU B 1 55 ? -13.508 5.531 -2.324 1 98.44 55 LEU B CA 1
ATOM 1179 C C . LEU B 1 55 ? -14.32 6.512 -1.479 1 98.44 55 LEU B C 1
ATOM 1181 O O . LEU B 1 55 ? -14.922 7.445 -2.012 1 98.44 55 LEU B O 1
ATOM 1185 N N . HIS B 1 56 ? -14.43 6.277 -0.204 1 97.94 56 HIS B N 1
ATOM 1186 C CA . HIS B 1 56 ? -15 7.242 0.725 1 97.94 56 HIS B CA 1
ATOM 1187 C C . HIS B 1 56 ? -14.352 7.141 2.1 1 97.94 56 HIS B C 1
ATOM 1189 O O . HIS B 1 56 ? -13.961 6.051 2.527 1 97.94 56 HIS B O 1
ATOM 1195 N N . ILE B 1 57 ? -14.25 8.25 2.695 1 98.19 57 ILE B N 1
ATOM 1196 C CA . ILE B 1 57 ? -13.617 8.336 4.012 1 98.19 57 ILE B CA 1
ATOM 1197 C C . ILE B 1 57 ? -14.617 7.914 5.086 1 98.19 57 ILE B C 1
ATOM 1199 O O . ILE B 1 57 ? -15.711 8.484 5.188 1 98.19 57 ILE B O 1
ATOM 1203 N N . ASN B 1 58 ? -14.188 6.918 5.754 1 97.06 58 ASN B N 1
ATOM 1204 C CA . ASN B 1 58 ? -15.031 6.422 6.836 1 97.06 58 ASN B CA 1
ATOM 1205 C C . ASN B 1 58 ? -14.719 7.133 8.156 1 97.06 58 ASN B C 1
ATOM 1207 O O . ASN B 1 58 ? -15.617 7.348 8.969 1 97.06 58 ASN B O 1
ATOM 1211 N N . LYS B 1 59 ? -13.5 7.352 8.398 1 95.56 59 LYS B N 1
ATOM 1212 C CA . LYS B 1 59 ? -13.055 7.973 9.641 1 95.56 59 LYS B CA 1
ATOM 1213 C C . LYS B 1 59 ? -11.812 8.836 9.414 1 95.56 59 LYS B C 1
ATOM 1215 O O . LYS B 1 59 ? -10.883 8.422 8.711 1 95.56 59 LYS B O 1
ATOM 1220 N N . LEU B 1 60 ? -11.844 10.008 9.875 1 94.25 60 LEU B N 1
ATOM 1221 C CA . LEU B 1 60 ? -10.688 10.891 9.984 1 94.25 60 LEU B CA 1
ATOM 1222 C C . LEU B 1 60 ? -10.539 11.414 11.406 1 94.25 60 LEU B C 1
ATOM 1224 O O . LEU B 1 60 ? -11.453 12.055 11.93 1 94.25 60 LEU B O 1
ATOM 1228 N N . SER B 1 61 ? -9.555 11 12.016 1 92.88 61 SER B N 1
ATOM 1229 C CA . SER B 1 61 ? -9.281 11.477 13.375 1 92.88 61 SER B CA 1
ATOM 1230 C C . SER B 1 61 ? -7.984 12.273 13.43 1 92.88 61 SER B C 1
ATOM 1232 O O . SER B 1 61 ? -6.895 11.719 13.273 1 92.88 61 SER B O 1
ATOM 1234 N N . VAL B 1 62 ? -8.109 13.5 13.734 1 84.94 62 VAL B N 1
ATOM 1235 C CA . VAL B 1 62 ? -6.945 14.375 13.844 1 84.94 62 VAL B CA 1
ATOM 1236 C C . VAL B 1 62 ? -6.184 14.07 15.125 1 84.94 62 VAL B C 1
ATOM 1238 O O . VAL B 1 62 ? -4.953 14.062 15.141 1 84.94 62 VAL B O 1
ATOM 1241 N N . GLU B 1 63 ? -6.949 13.688 16.219 1 86.88 63 GLU B N 1
ATOM 1242 C CA . GLU B 1 63 ? -6.348 13.383 17.516 1 86.88 63 GLU B CA 1
ATOM 1243 C C . GLU B 1 63 ? -5.453 12.148 17.422 1 86.88 63 GLU B C 1
ATOM 1245 O O . GLU B 1 63 ? -4.344 12.141 17.969 1 86.88 63 GLU B O 1
ATOM 1250 N N . SER B 1 64 ? -5.945 11.211 16.703 1 88.88 64 SER B N 1
ATOM 1251 C CA . SER B 1 64 ? -5.164 9.984 16.594 1 88.88 64 SER B CA 1
ATOM 1252 C C . SER B 1 64 ? -4.367 9.945 15.297 1 88.88 64 SER B C 1
ATOM 1254 O O . SER B 1 64 ? -3.65 8.984 15.023 1 88.88 64 SER B O 1
ATOM 1256 N N . SER B 1 65 ? -4.516 10.922 14.531 1 94.56 65 SER B N 1
ATOM 1257 C CA . SER B 1 65 ? -3.838 10.992 13.242 1 94.56 65 SER B CA 1
ATOM 1258 C C . SER B 1 65 ? -4.125 9.758 12.398 1 94.56 65 SER B C 1
ATOM 1260 O O . SER B 1 65 ? -3.207 9.164 11.828 1 94.56 65 SER B O 1
ATOM 1262 N N . GLU B 1 66 ? -5.289 9.305 12.422 1 96.44 66 GLU B N 1
ATOM 1263 C CA . GLU B 1 66 ? -5.703 8.102 11.711 1 96.44 66 GLU B CA 1
ATOM 1264 C C . GLU B 1 66 ? -6.746 8.414 10.648 1 96.44 66 GLU B C 1
ATOM 1266 O O . GLU B 1 66 ? -7.66 9.21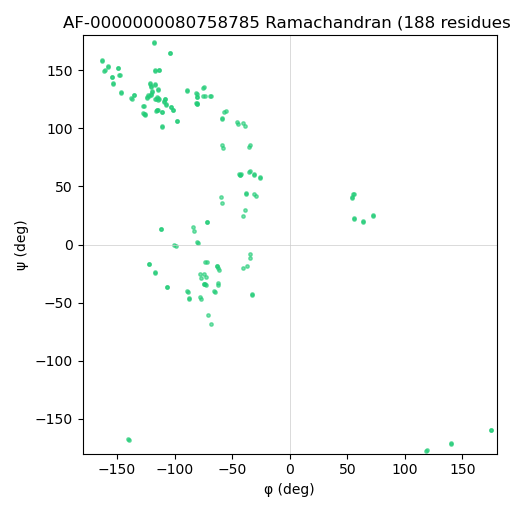1 10.875 1 96.44 66 GLU B O 1
ATOM 1271 N N . LEU B 1 67 ? -6.613 7.836 9.539 1 98.12 67 LEU B N 1
ATOM 1272 C CA . LEU B 1 67 ? -7.539 7.918 8.406 1 98.12 67 LEU B CA 1
ATOM 1273 C C . LEU B 1 67 ? -8 6.531 7.98 1 98.12 67 LEU B C 1
ATOM 1275 O O . LEU B 1 67 ? -7.18 5.625 7.809 1 98.12 67 LEU B O 1
ATOM 1279 N N . SER B 1 68 ? -9.305 6.34 7.914 1 98.44 68 SER B N 1
ATOM 1280 C CA . SER B 1 68 ? -9.883 5.094 7.418 1 98.44 68 SER B CA 1
ATOM 1281 C C . SER B 1 68 ? -10.648 5.316 6.121 1 98.44 68 SER B C 1
ATOM 1283 O O . SER B 1 68 ? -11.523 6.184 6.055 1 98.44 68 SER B O 1
ATOM 1285 N N . ILE B 1 69 ? -10.312 4.574 5.148 1 98.69 69 ILE B N 1
ATOM 1286 C CA . ILE B 1 69 ? -10.93 4.688 3.832 1 98.69 69 ILE B CA 1
ATOM 1287 C C . ILE B 1 69 ? -11.578 3.359 3.455 1 98.69 69 ILE B C 1
ATOM 1289 O O . ILE B 1 69 ? -11.008 2.291 3.682 1 98.69 69 ILE B O 1
ATOM 1293 N N . GLU B 1 70 ? -12.797 3.426 2.926 1 98.56 70 GLU B N 1
ATOM 1294 C CA . GLU B 1 70 ? -13.477 2.268 2.35 1 98.56 70 GLU B CA 1
ATOM 1295 C C . GLU B 1 70 ? -13.656 2.428 0.843 1 98.56 70 GLU B C 1
ATOM 1297 O O . GLU B 1 70 ? -13.797 3.547 0.344 1 98.56 70 GLU B O 1
ATOM 1302 N N . GLY B 1 71 ? -13.68 1.393 0.127 1 98.31 71 GLY B N 1
ATOM 1303 C CA . GLY B 1 71 ? -13.75 1.29 -1.322 1 98.31 71 GLY B CA 1
ATOM 1304 C C . GLY B 1 71 ? -12.875 0.185 -1.884 1 98.31 71 GLY B C 1
ATOM 1305 O O . GLY B 1 71 ? -12.43 -0.695 -1.146 1 98.31 71 GLY B O 1
ATOM 1306 N N . TYR B 1 72 ? -12.734 0.128 -3.154 1 97.75 72 TYR B N 1
ATOM 1307 C CA . TYR B 1 72 ? -11.836 -0.839 -3.773 1 97.75 72 TYR B CA 1
ATOM 1308 C C . TYR B 1 72 ? -10.492 -0.2 -4.105 1 97.75 72 TYR B C 1
ATOM 1310 O O . TYR B 1 72 ? -10.383 0.562 -5.07 1 97.75 72 TYR B O 1
ATOM 1318 N N . ILE B 1 73 ? -9.477 -0.536 -3.316 1 98.12 73 ILE B N 1
ATOM 1319 C CA . ILE B 1 73 ? -8.18 0.113 -3.418 1 98.12 73 ILE B CA 1
ATOM 1320 C C . ILE B 1 73 ? -7.383 -0.502 -4.566 1 98.12 73 ILE B C 1
ATOM 1322 O O . ILE B 1 73 ? -7.262 -1.727 -4.664 1 98.12 73 ILE B O 1
ATOM 1326 N N . ALA B 1 74 ? -6.859 0.346 -5.41 1 98.12 74 ALA B N 1
ATOM 1327 C CA . ALA B 1 74 ? -6.102 -0.12 -6.566 1 98.12 74 ALA B CA 1
ATOM 1328 C C . ALA B 1 74 ? -4.605 0.118 -6.375 1 98.12 74 ALA B C 1
ATOM 1330 O O . ALA B 1 74 ? -3.785 -0.719 -6.754 1 98.12 74 ALA B O 1
ATOM 1331 N N . SER B 1 75 ? -4.277 1.255 -5.738 1 98.5 75 SER B N 1
ATOM 1332 C CA . SER B 1 75 ? -2.854 1.533 -5.566 1 98.5 75 SER B CA 1
ATOM 1333 C C . SER B 1 75 ? -2.615 2.502 -4.414 1 98.5 75 SER B C 1
ATOM 1335 O O . SER B 1 75 ? -3.494 3.297 -4.07 1 98.5 75 SER B O 1
ATOM 1337 N N . LEU B 1 76 ? -1.478 2.449 -3.789 1 98.69 76 LEU B N 1
ATOM 1338 C CA . LEU B 1 76 ? -0.901 3.324 -2.773 1 98.69 76 LEU B CA 1
ATOM 1339 C C . LEU B 1 76 ? 0.488 3.797 -3.189 1 98.69 76 LEU B C 1
ATOM 1341 O O . LEU B 1 76 ? 1.387 2.982 -3.406 1 98.69 76 LEU B O 1
ATOM 1345 N N . GLU B 1 77 ? 0.654 5.102 -3.336 1 98.56 77 GLU B N 1
ATOM 1346 C CA . GLU B 1 77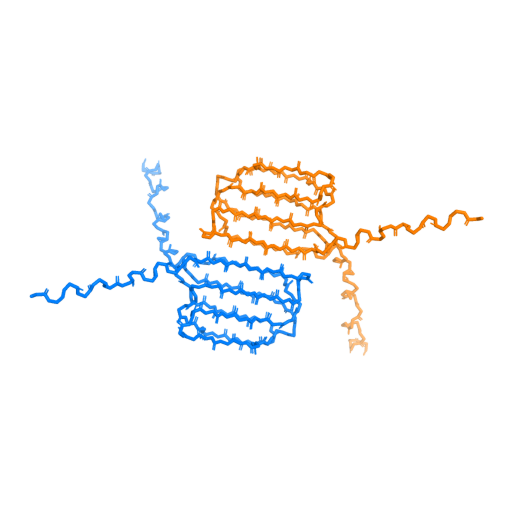 ? 1.927 5.617 -3.832 1 98.56 77 GLU B CA 1
ATOM 1347 C C . GLU B 1 77 ? 2.389 6.82 -3.016 1 98.56 77 GLU B C 1
ATOM 1349 O O . GLU B 1 77 ? 1.637 7.777 -2.828 1 98.56 77 GLU B O 1
ATOM 1354 N N . TYR B 1 78 ? 3.641 6.688 -2.596 1 97.88 78 TYR B N 1
ATOM 1355 C CA . TYR B 1 78 ? 4.223 7.832 -1.899 1 97.88 78 TYR B CA 1
ATOM 1356 C C . TYR B 1 78 ? 4.902 8.781 -2.879 1 97.88 78 TYR B C 1
ATOM 1358 O O . TYR B 1 78 ? 5.559 8.336 -3.826 1 97.88 78 TYR B O 1
ATOM 1366 N N . SER B 1 79 ? 4.617 9.992 -2.734 1 92.25 79 SER B N 1
ATOM 1367 C CA . SER B 1 79 ? 5.324 11.031 -3.477 1 92.25 79 SER B CA 1
ATOM 1368 C C . SER B 1 79 ? 6.195 11.875 -2.553 1 92.25 79 SER B C 1
ATOM 1370 O O . SER B 1 79 ? 5.699 12.461 -1.589 1 92.25 79 SER B O 1
ATOM 1372 N N . ASP B 1 80 ? 7.551 11.555 -2.578 1 73.69 80 ASP B N 1
ATOM 1373 C CA . ASP B 1 80 ? 8.453 12.328 -1.724 1 73.69 80 ASP B CA 1
ATOM 1374 C C . ASP B 1 80 ? 8.391 13.812 -2.055 1 73.69 80 ASP B C 1
ATOM 1376 O O . ASP B 1 80 ? 8.156 14.188 -3.205 1 73.69 80 ASP B O 1
ATOM 1380 N N . LYS B 1 81 ? 7.836 14.547 -1.243 1 56.09 81 LYS B N 1
ATOM 1381 C CA . LYS B 1 81 ? 7.844 15.984 -1.479 1 56.09 81 LYS B CA 1
ATOM 1382 C C . LYS B 1 81 ? 9.125 16.422 -2.191 1 56.09 81 LYS B C 1
ATOM 1384 O O . LYS B 1 81 ? 9.102 17.344 -3.008 1 56.09 81 LYS B O 1
ATOM 1389 N N . ASP B 1 82 ? 10.133 15.852 -1.71 1 49.69 82 ASP B N 1
ATOM 1390 C CA . ASP B 1 82 ? 11.367 16.469 -2.201 1 49.69 82 ASP B CA 1
ATOM 1391 C C . ASP B 1 82 ? 11.602 16.125 -3.67 1 49.69 82 ASP B C 1
ATOM 1393 O O . ASP B 1 82 ? 12.414 15.25 -3.986 1 49.69 82 ASP B O 1
ATOM 1397 N N . GLY B 1 83 ? 10.586 15.75 -4.273 1 42.03 83 GLY B N 1
ATOM 1398 C CA . GLY B 1 83 ? 10.922 15.695 -5.688 1 42.03 83 GLY B CA 1
ATOM 1399 C C . GLY B 1 83 ? 11.906 16.781 -6.105 1 42.03 83 GLY B C 1
ATOM 1400 O O . GLY B 1 83 ? 12.039 17.062 -7.297 1 42.03 83 GLY B O 1
ATOM 1401 N N . ARG B 1 84 ? 12.125 17.688 -5.27 1 39.56 84 ARG B N 1
ATOM 1402 C CA . ARG B 1 84 ? 13.188 18.516 -5.812 1 39.56 84 ARG B CA 1
ATOM 1403 C C . ARG B 1 84 ? 14.453 17.703 -6.07 1 39.56 84 ARG B C 1
ATOM 1405 O O . ARG B 1 84 ? 15.234 17.453 -5.152 1 39.56 84 ARG B O 1
ATOM 1412 N N . SER B 1 85 ? 14.32 16.531 -6.461 1 36.75 85 SER B N 1
ATOM 1413 C CA . SER B 1 85 ? 15.539 15.859 -6.902 1 36.75 85 SER B CA 1
ATOM 1414 C C . SER B 1 85 ? 16.422 16.797 -7.711 1 36.75 85 SER B C 1
ATOM 1416 O O . SER B 1 85 ? 15.938 17.5 -8.594 1 36.75 85 SER B O 1
ATOM 1418 N N . LYS B 1 86 ? 17.516 17.297 -7.133 1 38 86 LYS B N 1
ATOM 1419 C CA . LYS B 1 86 ? 18.734 17.781 -7.77 1 38 86 LYS B CA 1
ATOM 1420 C C . LYS B 1 86 ? 19.125 16.906 -8.961 1 38 86 LYS B C 1
ATOM 1422 O O . LYS B 1 86 ? 19.75 15.859 -8.781 1 38 86 LYS B O 1
ATOM 1427 N N . GLY B 1 87 ? 18.281 16.328 -9.594 1 37.78 87 GLY B N 1
ATOM 1428 C CA . GLY B 1 87 ? 18.641 15.719 -10.859 1 37.78 87 GLY B CA 1
ATOM 1429 C C . GLY B 1 87 ? 19.641 16.531 -11.656 1 37.78 87 GLY B C 1
ATOM 1430 O O . GLY B 1 87 ? 19.875 16.266 -12.836 1 37.78 87 GLY B O 1
ATOM 1431 N N . MET B 1 88 ? 19.688 17.75 -11.266 1 36.69 88 MET B N 1
ATOM 1432 C CA . MET B 1 88 ? 20.578 18.516 -12.141 1 36.69 88 MET B CA 1
ATOM 1433 C C . MET B 1 88 ? 22 17.953 -12.062 1 36.69 88 MET B C 1
ATOM 1435 O O . MET B 1 88 ? 22.906 18.453 -12.75 1 36.69 88 MET B O 1
ATOM 1439 N N . SER B 1 89 ? 22.266 17.219 -10.984 1 39.81 89 SER B N 1
ATOM 1440 C CA . SER B 1 89 ? 23.703 17.234 -10.703 1 39.81 89 SER B CA 1
ATOM 1441 C C . SER B 1 89 ? 24.484 16.484 -11.773 1 39.81 89 SER B C 1
ATOM 1443 O O . SER B 1 89 ? 25.5 16.969 -12.266 1 39.81 89 SER B O 1
ATOM 1445 N N . PHE B 1 90 ? 24.312 15.07 -11.836 1 42.41 90 PHE B N 1
ATOM 1446 C CA . PHE B 1 90 ? 25.484 14.281 -12.203 1 42.41 90 PHE B CA 1
ATOM 1447 C C . PHE B 1 90 ? 25.719 14.336 -13.711 1 42.41 90 PHE B C 1
ATOM 1449 O O . PHE B 1 90 ? 26.688 13.766 -14.211 1 42.41 90 PHE B O 1
ATOM 1456 N N . PHE B 1 91 ? 24.641 14.578 -14.406 1 39.88 91 PHE B N 1
ATOM 1457 C CA . PHE B 1 91 ? 24.938 14.367 -15.82 1 39.88 91 PHE B CA 1
ATOM 1458 C C . PHE B 1 91 ? 25.797 15.5 -16.359 1 39.88 91 PHE B C 1
ATOM 1460 O O . PHE B 1 91 ? 26.016 15.602 -17.578 1 39.88 91 PHE B O 1
ATOM 1467 N N . ALA B 1 92 ? 25.781 16.5 -15.539 1 38.84 92 ALA B N 1
ATOM 1468 C CA . ALA B 1 92 ? 26.453 17.672 -16.109 1 38.84 92 ALA B CA 1
ATOM 1469 C C . ALA B 1 92 ? 27.922 17.391 -16.391 1 38.84 92 ALA B C 1
ATOM 1471 O O . ALA B 1 92 ? 28.531 17.984 -17.281 1 38.84 92 ALA B O 1
ATOM 1472 N N . LYS B 1 93 ? 28.469 16.578 -15.508 1 42.88 93 LYS B N 1
ATOM 1473 C CA . LYS B 1 93 ? 29.922 16.719 -15.531 1 42.88 93 LYS B CA 1
ATOM 1474 C C . LYS B 1 93 ? 30.516 16.078 -16.797 1 42.88 93 LYS B C 1
ATOM 1476 O O . LYS B 1 93 ? 31.609 16.469 -17.234 1 42.88 93 LYS B O 1
ATOM 1481 N N . MET B 1 94 ? 29.906 14.945 -17.281 1 43.97 94 MET B N 1
ATOM 1482 C CA . MET B 1 94 ? 30.75 14.219 -18.234 1 43.97 94 MET B CA 1
ATOM 1483 C C . MET B 1 94 ? 30.797 14.945 -19.562 1 43.97 94 MET B C 1
ATOM 1485 O O . MET B 1 94 ? 31.688 14.68 -20.391 1 43.97 94 MET B O 1
ATOM 1489 N N . PHE B 1 95 ? 29.75 15.766 -19.906 1 44.56 95 PHE B N 1
ATOM 1490 C CA . PHE B 1 95 ? 29.875 16.344 -21.234 1 44.56 95 PHE B CA 1
ATOM 1491 C C . PHE B 1 95 ? 30.75 17.594 -21.203 1 44.56 95 PHE B C 1
ATOM 1493 O O . PHE B 1 95 ? 30.766 18.375 -22.156 1 44.56 95 PHE B O 1
ATOM 1500 N N . ARG B 1 96 ? 31.438 17.844 -20.109 1 35.56 96 ARG B N 1
ATOM 1501 C CA . ARG B 1 96 ? 32.469 18.828 -20.391 1 35.56 96 ARG B CA 1
ATOM 1502 C C . ARG B 1 96 ? 33.688 18.188 -21.062 1 35.56 96 ARG B C 1
ATOM 1504 O O . ARG B 1 96 ? 34.031 17.062 -20.734 1 35.56 96 ARG B O 1
#

Secondary structure (DSSP, 8-state):
-------------EEEEETTTEEEEESEEEEEEE-SSEEEEEETTEEEEEEEEEEEEEEEETTTTEEEEEEEEEEE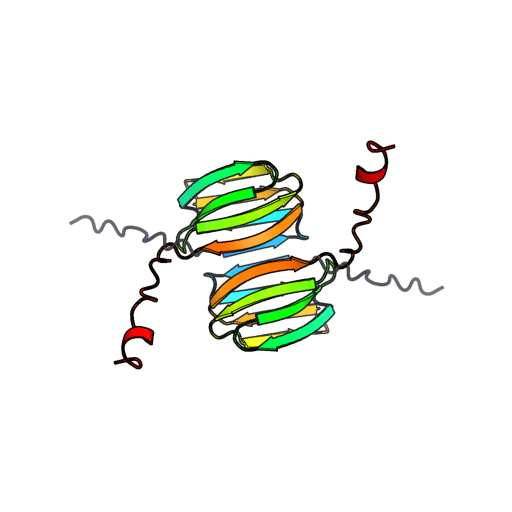EEE-S------SSTHHHHT-/-------------EEEEETTTEEEEESEEEEE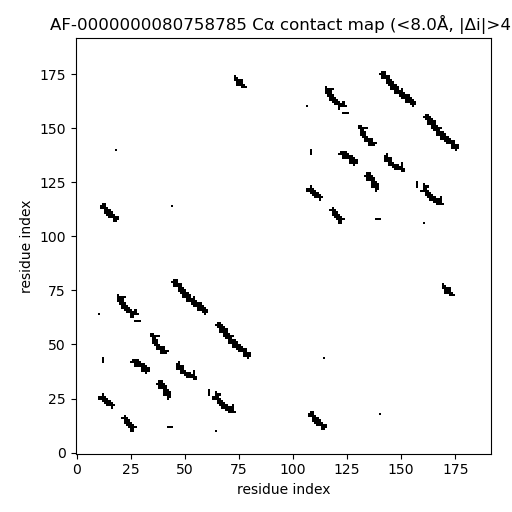EE-SSEEEEEETTEEEEEEEEEEEEEEEETTTTEEEEEEEEEEEEEE-S-----TTSTHHHHT-